Protein AF-A0A7S0SXB7-F1 (afdb_monomer_lite)

Structure (mmCIF, N/CA/C/O backbone):
data_AF-A0A7S0SXB7-F1
#
_entry.id   AF-A0A7S0SXB7-F1
#
loop_
_atom_site.group_PDB
_atom_site.id
_atom_site.type_symbol
_atom_site.label_atom_id
_atom_site.label_alt_id
_atom_site.label_comp_id
_atom_site.label_asym_id
_atom_site.label_entity_id
_atom_site.label_seq_id
_atom_site.pdbx_PDB_ins_code
_atom_site.Cartn_x
_atom_site.Cartn_y
_atom_site.Cartn_z
_atom_site.occupancy
_atom_site.B_iso_or_equiv
_atom_site.auth_seq_id
_atom_site.auth_comp_id
_atom_site.auth_asym_id
_atom_site.auth_atom_id
_atom_site.pdbx_PDB_model_num
ATOM 1 N N . ARG A 1 1 ? 31.787 32.394 -82.934 1.00 54.38 1 ARG A N 1
ATOM 2 C CA . ARG A 1 1 ? 32.584 31.805 -81.822 1.00 54.38 1 ARG A CA 1
ATOM 3 C C . ARG A 1 1 ? 31.722 31.094 -80.745 1.00 54.38 1 ARG A C 1
ATOM 5 O O . ARG A 1 1 ? 32.211 30.902 -79.644 1.00 54.38 1 ARG A O 1
ATOM 12 N N . GLY A 1 2 ? 30.483 30.648 -81.030 1.00 59.66 2 GLY A N 1
ATOM 13 C CA . GLY A 1 2 ? 29.598 30.020 -80.019 1.00 59.66 2 GLY A CA 1
ATOM 14 C C . GLY A 1 2 ? 29.567 28.480 -79.995 1.00 59.66 2 GLY A C 1
ATOM 15 O O . GLY A 1 2 ? 29.264 27.885 -78.970 1.00 59.66 2 GLY A O 1
ATOM 16 N N . ALA A 1 3 ? 29.926 27.801 -81.089 1.00 59.94 3 ALA A N 1
ATOM 17 C CA . ALA A 1 3 ? 29.777 26.340 -81.186 1.00 59.94 3 ALA A CA 1
ATOM 18 C C . ALA A 1 3 ? 30.797 25.534 -80.349 1.00 59.94 3 ALA A C 1
ATOM 20 O O . ALA A 1 3 ? 30.540 24.388 -79.986 1.00 59.94 3 ALA A O 1
ATOM 21 N N . ALA A 1 4 ? 31.965 26.108 -80.037 1.00 62.91 4 ALA A N 1
ATOM 22 C CA . ALA A 1 4 ? 32.997 25.439 -79.238 1.00 62.91 4 ALA A CA 1
ATOM 23 C C . ALA A 1 4 ? 32.663 25.419 -77.732 1.00 62.91 4 ALA A C 1
ATOM 25 O O . ALA A 1 4 ? 32.947 24.434 -77.059 1.00 62.91 4 ALA A O 1
ATOM 26 N N . THR A 1 5 ? 32.003 26.464 -77.220 1.00 70.12 5 THR A N 1
ATOM 27 C CA . THR A 1 5 ? 31.624 26.588 -75.801 1.00 70.12 5 THR A CA 1
ATOM 28 C C . THR A 1 5 ? 30.369 25.789 -75.444 1.00 70.12 5 THR A C 1
ATOM 30 O O . THR A 1 5 ? 30.242 25.323 -74.317 1.00 70.12 5 THR A O 1
ATOM 33 N N . HIS A 1 6 ? 29.449 25.577 -76.392 1.00 69.56 6 HIS A N 1
ATOM 34 C CA . HIS A 1 6 ? 28.310 24.671 -76.195 1.00 69.56 6 HIS A CA 1
ATOM 35 C C . HIS A 1 6 ? 28.736 23.198 -76.157 1.00 69.56 6 HIS A C 1
ATOM 37 O O . HIS A 1 6 ? 28.264 22.450 -75.306 1.00 69.56 6 HIS A O 1
ATOM 43 N N . ARG A 1 7 ? 29.680 22.787 -77.017 1.00 74.12 7 ARG A N 1
ATOM 44 C CA . ARG A 1 7 ? 30.232 21.421 -76.995 1.00 74.12 7 ARG A CA 1
ATOM 45 C C . ARG A 1 7 ? 31.035 21.126 -75.729 1.00 74.12 7 ARG A C 1
ATOM 47 O O . ARG A 1 7 ? 30.897 20.044 -75.172 1.00 74.12 7 ARG A O 1
ATOM 54 N N . SER A 1 8 ? 31.830 22.080 -75.236 1.00 78.44 8 SER A N 1
ATOM 55 C CA . SER A 1 8 ? 32.568 21.888 -73.980 1.00 78.44 8 SER A CA 1
ATOM 56 C C . SER A 1 8 ? 31.641 21.781 -72.766 1.00 78.44 8 SER A C 1
ATOM 58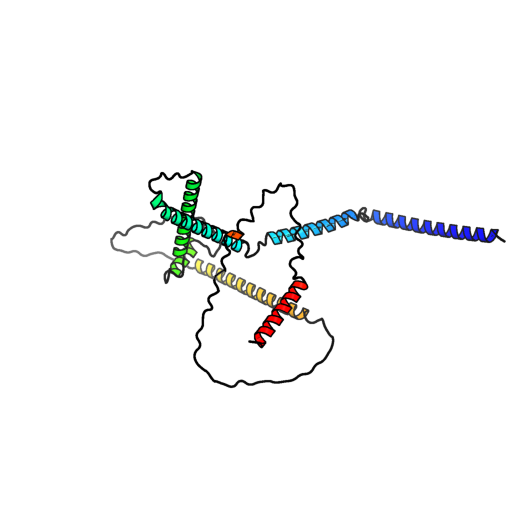 O O . SER A 1 8 ? 31.876 20.938 -71.907 1.00 78.44 8 SER A O 1
ATOM 60 N N . ARG A 1 9 ? 30.555 22.566 -72.718 1.00 79.81 9 ARG A N 1
ATOM 61 C CA . ARG A 1 9 ? 29.518 22.448 -71.678 1.00 79.81 9 ARG A CA 1
ATOM 62 C C . ARG A 1 9 ? 28.804 21.097 -71.725 1.00 79.81 9 ARG A C 1
ATOM 64 O O . ARG A 1 9 ? 28.732 20.438 -70.694 1.00 79.81 9 ARG A O 1
ATOM 71 N N . GLY A 1 10 ? 28.406 20.636 -72.913 1.00 83.00 10 GLY A N 1
ATOM 72 C CA . GLY A 1 10 ? 27.813 19.305 -73.087 1.00 83.00 10 GLY A CA 1
ATOM 73 C C . GLY A 1 10 ? 28.745 18.174 -72.637 1.00 83.00 10 GLY A C 1
ATOM 74 O O . GLY A 1 10 ? 28.316 17.261 -71.943 1.00 83.00 10 GLY A O 1
ATOM 75 N N . ASN A 1 11 ? 30.047 18.262 -72.925 1.00 85.94 11 ASN A N 1
ATOM 76 C CA . ASN A 1 11 ? 31.018 17.261 -72.466 1.00 85.94 11 ASN A CA 1
ATOM 77 C C . ASN A 1 11 ? 31.181 17.246 -70.936 1.00 85.94 11 ASN A C 1
ATOM 79 O O . ASN A 1 11 ? 31.317 16.178 -70.342 1.00 85.94 11 ASN A O 1
ATOM 83 N N . VAL A 1 12 ? 31.150 18.413 -70.284 1.00 87.31 12 VAL A N 1
ATOM 84 C CA . VAL A 1 12 ? 31.190 18.515 -68.814 1.00 87.31 12 VAL A CA 1
ATOM 85 C C . VAL A 1 12 ? 29.918 17.935 -68.191 1.00 87.31 12 VAL A C 1
ATOM 87 O O . VAL A 1 12 ? 29.990 17.240 -67.178 1.00 87.31 12 VAL A O 1
ATOM 90 N N . GLU A 1 13 ? 28.760 18.170 -68.805 1.00 86.88 13 GLU A N 1
ATOM 91 C CA . GLU A 1 13 ? 27.487 17.582 -68.383 1.00 86.88 13 GLU A CA 1
ATOM 92 C C . GLU A 1 13 ? 27.489 16.056 -68.541 1.00 86.88 13 GLU A C 1
ATOM 94 O O . GLU A 1 13 ? 27.101 15.354 -67.609 1.00 86.88 13 GLU A O 1
ATOM 99 N N . VAL A 1 14 ? 28.018 15.529 -69.650 1.00 88.81 14 VAL A N 1
ATOM 100 C CA . VAL A 1 14 ? 28.173 14.082 -69.875 1.00 88.81 14 VAL A CA 1
ATOM 101 C C . VAL A 1 14 ? 29.126 13.455 -68.854 1.00 88.81 14 VAL A C 1
ATOM 103 O O . VAL A 1 14 ? 28.796 12.428 -68.267 1.00 88.81 14 VAL A O 1
ATOM 106 N N . LEU A 1 15 ? 30.270 14.081 -68.561 1.00 89.38 15 LEU A N 1
ATOM 107 C CA . LEU A 1 15 ? 31.190 13.608 -67.516 1.00 89.38 15 LEU A CA 1
ATOM 108 C C . LEU A 1 15 ? 30.535 13.621 -66.128 1.00 89.38 15 LEU A C 1
ATOM 110 O O . LEU A 1 15 ? 30.724 12.698 -65.335 1.00 89.38 15 LEU A O 1
ATOM 114 N N . ARG A 1 16 ? 29.724 14.642 -65.832 1.00 89.81 16 ARG A N 1
ATOM 115 C CA . ARG A 1 16 ? 28.959 14.720 -64.583 1.00 89.81 16 ARG A CA 1
ATOM 116 C C . ARG A 1 16 ? 27.906 13.615 -64.497 1.00 89.81 16 ARG A C 1
ATOM 118 O O . ARG A 1 16 ? 27.760 13.022 -63.431 1.00 89.81 16 ARG A O 1
ATOM 125 N N . GLN A 1 17 ? 27.212 13.321 -65.595 1.00 90.50 17 GLN A N 1
ATOM 126 C CA . GLN A 1 17 ? 26.245 12.224 -65.680 1.00 90.50 17 GLN A CA 1
ATOM 127 C C . GLN A 1 17 ? 26.925 10.859 -65.522 1.00 90.50 17 GLN A C 1
ATOM 129 O O . GLN A 1 17 ? 26.446 10.035 -64.749 1.00 90.50 17 GLN A O 1
ATOM 134 N N . GLN A 1 18 ? 28.080 10.640 -66.156 1.00 90.19 18 GLN A N 1
ATOM 135 C CA . GLN A 1 18 ? 28.878 9.421 -65.983 1.00 90.19 18 GLN A CA 1
ATOM 136 C C . GLN A 1 18 ? 29.358 9.257 -64.533 1.00 90.19 18 GLN A C 1
ATOM 138 O O . GLN A 1 18 ? 29.275 8.168 -63.970 1.00 90.19 18 GLN A O 1
ATOM 143 N N . ALA A 1 19 ? 29.796 10.343 -63.889 1.00 92.62 19 ALA A N 1
ATOM 144 C CA . ALA A 1 19 ? 30.195 10.322 -62.485 1.00 92.62 19 ALA A CA 1
ATOM 145 C C . ALA A 1 19 ? 29.009 10.110 -61.525 1.00 92.62 19 ALA A C 1
ATOM 147 O O . ALA A 1 19 ? 29.188 9.519 -60.463 1.00 92.62 19 ALA A O 1
ATOM 148 N N . ALA A 1 20 ? 27.809 10.599 -61.854 1.00 93.25 20 ALA A N 1
ATOM 149 C CA . ALA A 1 20 ? 26.591 10.306 -61.098 1.00 93.25 20 ALA A CA 1
ATOM 150 C C . ALA A 1 20 ? 26.204 8.826 -61.243 1.00 93.25 20 ALA A C 1
ATOM 152 O O . ALA A 1 20 ? 26.082 8.134 -60.239 1.00 93.25 20 ALA A O 1
ATOM 153 N N . ALA A 1 21 ? 26.178 8.308 -62.474 1.00 93.50 21 ALA A N 1
ATOM 154 C CA . ALA A 1 21 ? 25.891 6.903 -62.752 1.00 93.50 21 ALA A CA 1
ATOM 155 C C . ALA A 1 21 ? 26.884 5.946 -62.065 1.00 93.50 21 ALA A C 1
ATOM 157 O O . ALA A 1 21 ? 26.483 4.913 -61.533 1.00 93.50 21 ALA A O 1
ATOM 158 N N . ALA A 1 22 ? 28.173 6.299 -62.013 1.00 93.44 22 ALA A N 1
ATOM 159 C CA . ALA A 1 22 ? 29.181 5.522 -61.291 1.00 93.44 22 ALA A CA 1
ATOM 160 C C . ALA A 1 22 ? 28.948 5.514 -59.767 1.00 93.44 22 ALA A C 1
ATOM 162 O O . ALA A 1 22 ? 29.151 4.487 -59.116 1.00 93.44 22 ALA A O 1
ATOM 163 N N . ARG A 1 23 ? 28.498 6.638 -59.185 1.00 93.56 23 ARG A N 1
ATOM 164 C CA . ARG A 1 23 ? 28.122 6.712 -57.762 1.00 93.56 23 ARG A CA 1
ATOM 165 C C . ARG A 1 23 ? 26.873 5.887 -57.472 1.00 93.56 23 ARG A C 1
ATOM 167 O O . ARG A 1 23 ? 26.872 5.151 -56.491 1.00 93.56 23 ARG A O 1
ATOM 174 N N . ASP A 1 24 ? 25.869 5.950 -58.341 1.00 94.31 24 ASP A N 1
ATOM 175 C CA . ASP A 1 24 ? 24.637 5.168 -58.208 1.00 94.31 24 ASP A CA 1
ATOM 176 C C . ASP A 1 24 ? 24.918 3.664 -58.307 1.00 94.31 24 ASP A C 1
ATOM 178 O O . ASP A 1 24 ? 24.383 2.874 -57.530 1.00 94.31 24 ASP A O 1
ATOM 182 N N . LEU A 1 25 ? 25.809 3.254 -59.216 1.00 94.31 25 LEU A N 1
ATOM 183 C CA . LEU A 1 25 ? 26.248 1.864 -59.333 1.00 94.31 25 LEU A CA 1
ATOM 184 C C . LEU A 1 25 ? 26.952 1.391 -58.055 1.00 94.31 25 LEU A C 1
ATOM 186 O O . LEU A 1 25 ? 26.643 0.313 -57.549 1.00 94.31 25 LEU A O 1
ATOM 190 N N . LYS A 1 26 ? 27.839 2.219 -57.491 1.00 95.00 26 LYS A N 1
ATOM 191 C CA . LYS A 1 26 ? 28.498 1.923 -56.214 1.00 95.00 26 LYS A CA 1
ATOM 192 C C . LYS A 1 26 ? 27.495 1.841 -55.059 1.00 95.00 26 LYS A C 1
ATOM 194 O O . LYS A 1 26 ? 27.596 0.936 -54.239 1.00 95.00 26 LYS A O 1
ATOM 199 N N . ALA A 1 27 ? 26.511 2.738 -55.005 1.00 93.94 27 ALA A N 1
ATOM 200 C CA . ALA A 1 27 ? 25.460 2.711 -53.990 1.00 93.94 27 ALA A CA 1
ATOM 201 C C . ALA A 1 27 ? 24.609 1.434 -54.081 1.00 93.94 27 ALA A C 1
ATOM 203 O O . ALA A 1 27 ? 24.329 0.811 -53.062 1.00 93.94 27 ALA A O 1
ATOM 204 N N . ARG A 1 28 ? 24.264 0.990 -55.297 1.00 93.81 28 ARG A N 1
ATOM 205 C CA . ARG A 1 28 ? 23.540 -0.273 -55.521 1.00 93.81 28 ARG A CA 1
ATOM 206 C C . ARG A 1 28 ? 24.354 -1.490 -55.104 1.00 93.81 28 ARG A C 1
ATOM 208 O O . ARG A 1 28 ? 23.798 -2.380 -54.473 1.00 93.81 28 ARG A O 1
ATOM 215 N N . GLN A 1 29 ? 25.650 -1.516 -55.420 1.00 94.44 29 GLN A N 1
ATOM 216 C CA . GLN A 1 29 ? 26.549 -2.587 -54.984 1.00 94.44 29 GLN A CA 1
ATOM 217 C C . GLN A 1 29 ? 26.601 -2.672 -53.456 1.00 94.44 29 GLN A C 1
ATOM 219 O O . GLN A 1 29 ? 26.380 -3.749 -52.911 1.00 94.44 29 GLN A O 1
ATOM 224 N N . LEU A 1 30 ? 26.793 -1.536 -52.778 1.00 94.31 30 LEU A N 1
ATOM 225 C CA . LEU A 1 30 ? 26.807 -1.467 -51.314 1.00 94.31 30 LEU A CA 1
ATOM 226 C C . LEU A 1 30 ? 25.465 -1.873 -50.691 1.00 94.31 30 LEU A C 1
ATOM 228 O O . LEU A 1 30 ? 25.437 -2.578 -49.691 1.00 94.31 30 LEU A O 1
ATOM 232 N N . HIS A 1 31 ? 24.347 -1.467 -51.293 1.00 92.88 31 HIS A N 1
ATOM 233 C CA . HIS A 1 31 ? 23.018 -1.877 -50.843 1.00 92.88 31 HIS A CA 1
ATOM 234 C C . HIS A 1 31 ? 22.799 -3.386 -51.026 1.00 92.88 31 HIS A C 1
ATOM 236 O O . HIS A 1 31 ? 22.291 -4.052 -50.132 1.00 92.88 31 HIS A O 1
ATOM 242 N N . SER A 1 32 ? 23.219 -3.949 -52.164 1.00 93.06 32 SER A N 1
ATOM 243 C CA . SER A 1 32 ? 23.110 -5.389 -52.414 1.00 93.06 32 SER A CA 1
ATOM 244 C C . SER A 1 32 ? 24.017 -6.223 -51.511 1.00 93.06 32 SER A C 1
ATOM 246 O O . SER A 1 32 ? 23.592 -7.283 -51.068 1.00 93.06 32 SER A O 1
ATOM 248 N N . SER A 1 33 ? 25.228 -5.747 -51.197 1.00 93.81 33 SER A N 1
ATOM 249 C CA . SER A 1 33 ? 26.110 -6.430 -50.248 1.00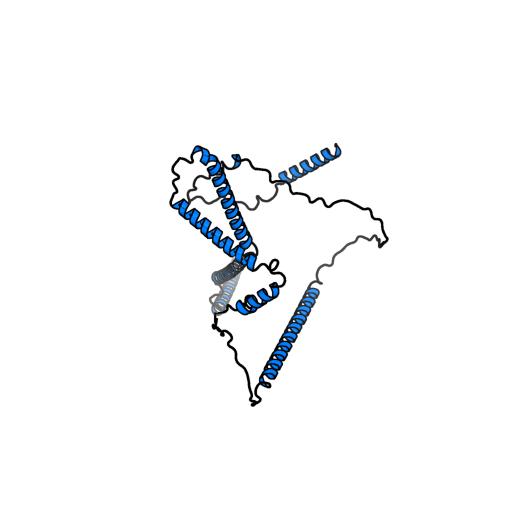 93.81 33 SER A CA 1
ATOM 250 C C . SER A 1 33 ? 25.543 -6.368 -48.832 1.00 93.81 33 SER A C 1
ATOM 252 O O . SER A 1 33 ? 25.518 -7.386 -48.157 1.00 93.81 33 SER A O 1
ATOM 254 N N . ALA A 1 34 ? 25.003 -5.215 -48.423 1.00 92.38 34 ALA A N 1
ATOM 255 C CA . ALA A 1 34 ? 24.360 -5.045 -47.122 1.00 92.38 34 ALA A CA 1
ATOM 256 C C . ALA A 1 34 ? 23.149 -5.981 -46.945 1.00 92.38 34 ALA A C 1
ATOM 258 O O . ALA A 1 34 ? 23.036 -6.643 -45.921 1.00 92.38 34 ALA A O 1
ATOM 259 N N . LEU A 1 35 ? 22.288 -6.102 -47.965 1.00 92.12 35 LEU A N 1
ATOM 260 C CA . LEU A 1 35 ? 21.151 -7.032 -47.943 1.00 92.12 35 LEU A CA 1
ATOM 261 C C . LEU A 1 35 ? 21.560 -8.512 -47.992 1.00 92.12 35 LEU A C 1
ATOM 263 O O . LEU A 1 35 ? 20.816 -9.362 -47.510 1.00 92.12 35 LEU A O 1
ATOM 267 N N . ALA A 1 36 ? 22.698 -8.831 -48.618 1.00 92.69 36 ALA A N 1
ATOM 268 C CA . ALA A 1 36 ? 23.219 -10.196 -48.666 1.00 92.69 36 ALA A CA 1
ATOM 269 C C . ALA A 1 36 ? 23.798 -10.641 -47.315 1.00 92.69 36 ALA A C 1
ATOM 271 O O . ALA A 1 36 ? 23.744 -11.827 -46.996 1.00 92.69 36 ALA A O 1
ATOM 272 N N . GLU A 1 37 ? 24.350 -9.704 -46.542 1.00 93.25 37 GLU A N 1
ATOM 273 C CA . GLU A 1 37 ? 24.819 -9.949 -45.177 1.00 93.25 37 GLU A CA 1
ATOM 274 C C . GLU A 1 37 ? 23.643 -10.092 -44.203 1.00 93.25 37 GLU A C 1
ATOM 276 O O . GLU A 1 37 ? 23.591 -11.070 -43.457 1.00 93.25 37 GLU A O 1
ATOM 281 N N . ASP A 1 38 ? 22.688 -9.157 -44.233 1.00 92.12 38 ASP A N 1
ATOM 282 C CA . ASP A 1 38 ? 21.493 -9.204 -43.390 1.00 92.12 38 ASP A CA 1
ATOM 283 C C . ASP A 1 38 ? 20.280 -8.553 -44.092 1.00 92.12 38 ASP A C 1
ATOM 285 O O . ASP A 1 38 ? 20.286 -7.347 -44.363 1.00 92.12 38 ASP A O 1
ATOM 289 N N . PRO A 1 39 ? 19.195 -9.307 -44.357 1.00 90.06 39 PRO A N 1
ATOM 290 C CA . PRO A 1 39 ? 17.983 -8.752 -44.955 1.00 90.06 39 PRO A CA 1
ATOM 291 C C . PRO A 1 39 ? 17.244 -7.760 -44.038 1.00 90.06 39 PRO A C 1
ATOM 293 O O . PRO A 1 39 ? 16.431 -6.982 -44.534 1.00 90.06 39 PRO A O 1
ATOM 296 N N . SER A 1 40 ? 17.513 -7.763 -42.726 1.00 90.00 40 SER A N 1
ATOM 297 C CA . SER A 1 40 ? 16.896 -6.872 -41.732 1.00 90.00 40 SER A CA 1
ATOM 298 C C . SER A 1 40 ? 17.679 -5.580 -41.474 1.00 90.00 40 SER A C 1
ATOM 300 O O . SER A 1 40 ? 17.251 -4.745 -40.683 1.00 90.00 40 SER A O 1
ATOM 302 N N . ILE A 1 41 ? 18.795 -5.350 -42.173 1.00 90.00 41 ILE A N 1
ATOM 303 C CA . ILE A 1 41 ? 19.706 -4.226 -41.892 1.00 90.00 41 ILE A CA 1
ATOM 304 C C . ILE A 1 41 ? 19.065 -2.832 -42.035 1.00 90.00 41 ILE A C 1
ATOM 306 O O . ILE A 1 41 ? 19.536 -1.862 -41.440 1.00 90.00 41 ILE A O 1
ATOM 310 N N . PHE A 1 42 ? 17.982 -2.728 -42.808 1.00 90.19 42 PHE A N 1
ATOM 311 C CA . PHE A 1 42 ? 17.206 -1.498 -42.991 1.00 90.19 42 PHE A CA 1
ATOM 312 C C . PHE A 1 42 ? 15.852 -1.516 -42.259 1.00 90.19 42 PHE A C 1
ATOM 314 O O . PHE A 1 42 ? 15.072 -0.574 -42.408 1.00 90.19 42 PHE A O 1
ATOM 321 N N . ASP A 1 43 ? 15.563 -2.554 -41.466 1.00 92.31 43 ASP A N 1
ATOM 322 C CA . ASP A 1 43 ? 14.370 -2.632 -40.617 1.00 92.31 43 ASP A CA 1
ATOM 323 C C . ASP A 1 43 ? 14.563 -1.810 -39.332 1.00 92.31 43 ASP A C 1
ATOM 325 O O . ASP A 1 43 ? 14.813 -2.311 -38.232 1.00 92.31 43 ASP A O 1
ATOM 329 N N . TYR A 1 44 ? 14.497 -0.491 -39.494 1.00 90.50 44 TYR A N 1
ATOM 330 C CA . TYR A 1 44 ? 14.644 0.450 -38.387 1.00 90.50 44 TYR A CA 1
ATOM 331 C C . TYR A 1 44 ? 13.483 0.380 -37.391 1.00 90.50 44 TYR A C 1
ATOM 333 O O . TYR A 1 44 ? 13.694 0.630 -36.202 1.00 90.50 44 TYR A O 1
ATOM 341 N N . ASP A 1 45 ? 12.284 0.046 -37.869 1.00 93.38 45 ASP A N 1
ATOM 342 C CA . ASP A 1 45 ? 11.074 -0.004 -37.050 1.00 93.38 45 ASP A CA 1
ATOM 343 C C . ASP A 1 45 ? 11.134 -1.196 -36.092 1.00 93.38 45 ASP A C 1
ATOM 345 O O . ASP A 1 45 ? 11.039 -1.013 -34.880 1.00 93.38 45 ASP A O 1
ATOM 349 N N . GLY A 1 46 ? 11.475 -2.391 -36.593 1.00 91.25 46 GLY A N 1
ATOM 350 C CA . GLY A 1 46 ? 11.619 -3.586 -35.760 1.00 91.25 46 GLY A CA 1
ATOM 351 C C . GLY A 1 46 ? 12.660 -3.433 -34.645 1.00 91.25 46 GLY A C 1
ATOM 352 O O . GLY A 1 46 ? 12.431 -3.852 -33.506 1.00 91.25 46 GLY A O 1
ATOM 353 N N . HIS A 1 47 ? 13.794 -2.778 -34.921 1.00 90.69 47 HIS A N 1
ATOM 354 C CA . HIS A 1 47 ? 14.807 -2.522 -33.891 1.00 90.69 47 HIS A CA 1
ATOM 355 C C . HIS A 1 47 ? 14.346 -1.486 -32.856 1.00 90.69 47 HIS A C 1
ATOM 357 O O . HIS A 1 47 ? 14.601 -1.639 -31.655 1.00 90.69 47 HIS A O 1
ATOM 363 N N . PHE A 1 48 ? 13.670 -0.427 -33.304 1.00 92.94 48 PHE A N 1
ATOM 364 C CA . PHE A 1 48 ? 13.154 0.610 -32.418 1.00 92.94 48 PHE A CA 1
ATOM 365 C C . PHE A 1 48 ? 12.023 0.084 -31.531 1.00 92.94 48 PHE A C 1
ATOM 367 O O . PHE A 1 48 ? 12.050 0.316 -30.320 1.00 92.94 48 PHE A O 1
ATOM 374 N N . ASP A 1 49 ? 11.094 -0.683 -32.094 1.00 93.94 49 ASP A N 1
ATOM 375 C CA . ASP A 1 49 ? 10.016 -1.342 -31.362 1.00 93.94 49 ASP A CA 1
ATOM 376 C C . ASP A 1 49 ? 10.569 -2.327 -30.337 1.00 93.94 49 ASP A C 1
ATOM 378 O O . ASP A 1 49 ? 10.205 -2.261 -29.162 1.00 93.94 49 ASP A O 1
ATOM 382 N N . ALA A 1 50 ? 11.553 -3.152 -30.712 1.00 92.94 50 ALA A N 1
ATOM 383 C CA . ALA A 1 50 ? 12.225 -4.042 -29.769 1.00 92.94 50 ALA A CA 1
ATOM 384 C C . ALA A 1 50 ? 12.895 -3.271 -28.617 1.00 92.94 50 ALA A C 1
ATOM 386 O O . ALA A 1 50 ? 12.826 -3.684 -27.451 1.00 92.94 50 ALA A O 1
ATOM 387 N N . PHE A 1 51 ? 13.520 -2.125 -28.907 1.00 91.69 51 PHE A N 1
ATOM 388 C CA . PHE A 1 51 ? 14.107 -1.267 -27.882 1.00 91.69 51 PHE A CA 1
ATOM 389 C C . PHE A 1 51 ? 13.039 -0.668 -26.959 1.00 91.69 51 PHE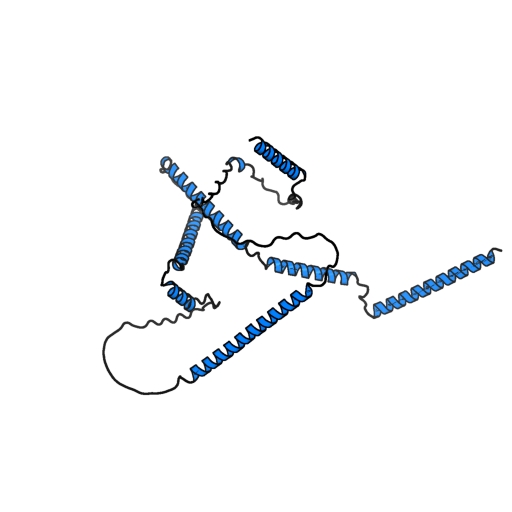 A C 1
ATOM 391 O O . PHE A 1 51 ? 13.200 -0.718 -25.733 1.00 91.69 51 PHE A O 1
ATOM 398 N N . GLN A 1 52 ? 11.941 -0.154 -27.513 1.00 93.38 52 GLN A N 1
ATOM 399 C CA . GLN A 1 52 ? 10.837 0.400 -26.731 1.00 93.38 52 GLN A CA 1
ATOM 400 C C . GLN A 1 52 ? 10.154 -0.667 -25.884 1.00 93.38 52 GLN A C 1
ATOM 402 O O . GLN A 1 52 ? 9.902 -0.435 -24.704 1.00 93.38 52 GLN A O 1
ATOM 407 N N . ASP A 1 53 ? 9.932 -1.857 -26.422 1.00 94.88 53 ASP A N 1
ATOM 408 C CA . ASP A 1 53 ? 9.336 -2.965 -25.688 1.00 94.88 53 ASP A CA 1
ATOM 409 C C . ASP A 1 53 ? 10.260 -3.473 -24.585 1.00 94.88 53 ASP A C 1
ATOM 411 O O . ASP A 1 53 ? 9.803 -3.753 -23.477 1.00 94.88 53 ASP A O 1
ATOM 415 N N . SER A 1 54 ? 11.575 -3.519 -24.822 1.00 93.56 54 SER A N 1
ATOM 416 C CA . SER A 1 54 ? 12.543 -3.834 -23.765 1.00 93.56 54 SER A CA 1
ATOM 417 C C . SER A 1 54 ? 12.541 -2.786 -22.648 1.00 93.56 54 SER A C 1
ATOM 419 O O . SER A 1 54 ? 12.702 -3.124 -21.473 1.00 93.56 54 SER A O 1
ATOM 421 N N . ARG A 1 55 ? 12.335 -1.509 -22.995 1.00 94.25 55 ARG A N 1
ATOM 422 C CA . ARG A 1 55 ? 12.235 -0.409 -22.036 1.00 94.25 55 ARG A CA 1
ATOM 423 C C . ARG A 1 55 ? 10.940 -0.500 -21.236 1.00 94.25 55 ARG A C 1
ATOM 425 O O . ARG A 1 55 ? 11.014 -0.416 -20.015 1.00 94.25 55 ARG A O 1
ATOM 432 N N . LYS A 1 56 ? 9.798 -0.715 -21.895 1.00 95.00 56 LYS A N 1
ATOM 433 C CA . LYS A 1 56 ? 8.495 -0.918 -21.243 1.00 95.00 56 LYS A CA 1
ATOM 434 C C . LYS A 1 56 ? 8.564 -2.083 -20.263 1.00 95.00 56 LYS A C 1
ATOM 436 O O . LYS A 1 56 ? 8.355 -1.870 -19.082 1.00 95.00 56 LYS A O 1
ATOM 441 N N . LYS A 1 57 ? 9.052 -3.251 -20.696 1.00 94.38 57 LYS A N 1
ATOM 442 C CA . LYS A 1 57 ? 9.230 -4.430 -19.826 1.00 94.38 57 LYS A CA 1
ATOM 443 C C . LYS A 1 57 ? 10.082 -4.143 -18.586 1.00 94.38 57 LYS A C 1
ATOM 445 O O . LYS A 1 57 ? 9.787 -4.656 -17.514 1.00 94.38 57 LYS A O 1
ATOM 450 N N . LYS A 1 58 ? 11.143 -3.334 -18.709 1.00 94.00 58 LYS A N 1
ATOM 451 C CA . LYS A 1 58 ? 11.973 -2.925 -17.560 1.00 94.00 58 LYS A CA 1
ATOM 452 C C . LYS A 1 58 ? 11.231 -1.990 -16.607 1.00 94.00 58 LYS A C 1
ATOM 454 O O . LYS A 1 58 ? 11.403 -2.120 -15.400 1.00 94.00 58 LYS A O 1
ATOM 459 N N . VAL A 1 59 ? 10.449 -1.053 -17.141 1.00 93.25 59 VAL A N 1
ATOM 460 C CA . VAL A 1 59 ? 9.613 -0.150 -16.339 1.00 93.25 59 VAL A CA 1
ATOM 461 C C . VAL A 1 59 ? 8.525 -0.948 -15.630 1.00 93.25 59 VAL A C 1
ATOM 463 O O . VAL A 1 59 ? 8.438 -0.870 -14.413 1.00 93.25 59 VAL A O 1
ATOM 466 N N . ASP A 1 60 ? 7.805 -1.802 -16.353 1.00 93.00 60 ASP A N 1
ATOM 467 C CA . ASP A 1 60 ? 6.751 -2.653 -15.802 1.00 93.00 60 ASP A CA 1
ATOM 468 C C . ASP A 1 60 ? 7.296 -3.579 -14.707 1.00 93.00 60 ASP A C 1
ATOM 470 O O . ASP A 1 60 ? 6.677 -3.730 -13.658 1.00 93.00 60 ASP A O 1
ATOM 474 N N . ALA A 1 61 ? 8.488 -4.155 -14.901 1.00 92.25 61 ALA A N 1
ATOM 475 C CA . ALA A 1 61 ? 9.149 -4.962 -13.877 1.00 92.25 61 ALA A CA 1
ATOM 476 C C . ALA A 1 61 ? 9.546 -4.135 -12.640 1.00 92.25 61 ALA A C 1
ATOM 478 O O . ALA A 1 61 ? 9.383 -4.602 -11.514 1.00 92.25 61 ALA A O 1
ATOM 479 N N . ALA A 1 62 ? 10.045 -2.909 -12.827 1.00 89.31 62 ALA A N 1
ATOM 480 C CA . ALA A 1 62 ? 10.390 -2.014 -11.723 1.00 89.31 62 ALA A CA 1
ATOM 481 C C . ALA A 1 62 ? 9.146 -1.527 -10.961 1.00 89.31 62 ALA A C 1
ATOM 483 O O . ALA A 1 62 ? 9.174 -1.418 -9.734 1.00 89.31 62 ALA A O 1
ATOM 484 N N . ASP A 1 63 ? 8.046 -1.266 -11.667 1.00 87.81 63 ASP A N 1
ATOM 485 C CA . ASP A 1 63 ? 6.767 -0.894 -11.069 1.00 87.81 63 ASP A CA 1
ATOM 486 C C . ASP A 1 63 ? 6.133 -2.080 -10.339 1.00 87.81 63 ASP A C 1
ATOM 488 O O . ASP A 1 63 ? 5.694 -1.917 -9.200 1.00 87.81 63 ASP A O 1
ATOM 492 N N . ALA A 1 64 ? 6.174 -3.286 -10.912 1.00 88.25 64 ALA A N 1
ATOM 493 C CA . ALA A 1 64 ? 5.757 -4.511 -10.233 1.00 88.25 64 ALA A CA 1
ATOM 494 C C . ALA A 1 64 ? 6.550 -4.707 -8.931 1.00 88.25 64 ALA A C 1
ATOM 496 O O . ALA A 1 64 ? 5.957 -4.799 -7.857 1.00 88.25 64 ALA A O 1
ATOM 497 N N . GLU A 1 65 ? 7.880 -4.620 -8.985 1.00 87.38 65 GLU A N 1
ATOM 498 C CA . GLU A 1 65 ? 8.742 -4.717 -7.803 1.00 87.38 65 GLU A CA 1
ATOM 499 C C . GLU A 1 65 ? 8.427 -3.621 -6.768 1.00 87.38 65 GLU A C 1
ATOM 501 O O . GLU A 1 65 ? 8.419 -3.865 -5.559 1.00 87.38 65 GLU A O 1
ATOM 506 N N . ARG A 1 66 ? 8.124 -2.397 -7.215 1.00 83.50 66 ARG A N 1
ATOM 507 C CA . ARG A 1 66 ? 7.723 -1.293 -6.335 1.00 83.50 66 ARG A CA 1
ATOM 508 C C . ARG A 1 66 ? 6.359 -1.530 -5.687 1.00 83.50 66 ARG A C 1
ATOM 510 O O . ARG A 1 66 ? 6.179 -1.150 -4.533 1.00 83.50 66 ARG A O 1
ATOM 517 N N . THR A 1 67 ? 5.410 -2.137 -6.395 1.00 81.81 67 THR A N 1
ATOM 518 C CA . THR A 1 67 ? 4.099 -2.493 -5.831 1.00 81.81 67 THR A CA 1
ATOM 519 C C . THR A 1 67 ? 4.191 -3.662 -4.850 1.00 81.81 67 THR A C 1
ATOM 521 O O . THR A 1 67 ? 3.553 -3.627 -3.796 1.00 81.81 67 THR A O 1
ATOM 524 N N . GLU A 1 68 ? 5.032 -4.657 -5.139 1.00 82.75 68 GLU A N 1
ATOM 525 C CA . GLU A 1 68 ? 5.326 -5.774 -4.236 1.00 82.75 68 GLU A CA 1
ATOM 526 C C . GLU A 1 68 ? 6.036 -5.301 -2.968 1.00 82.75 68 GLU A C 1
ATOM 528 O O . GLU A 1 68 ? 5.696 -5.737 -1.862 1.00 82.75 68 GLU A O 1
ATOM 533 N N . ARG A 1 69 ? 6.950 -4.330 -3.103 1.00 83.31 69 ARG A N 1
ATOM 534 C CA . ARG A 1 69 ? 7.507 -3.539 -1.998 1.00 83.31 69 ARG A CA 1
ATOM 535 C C . ARG A 1 69 ? 6.445 -2.592 -1.433 1.00 83.31 69 ARG A C 1
ATOM 537 O O . ARG A 1 69 ? 6.588 -1.369 -1.452 1.00 83.31 69 ARG A O 1
ATOM 544 N N . LYS A 1 70 ? 5.377 -3.167 -0.874 1.00 80.94 70 LYS A N 1
ATOM 545 C CA . LYS A 1 70 ? 4.405 -2.457 -0.039 1.00 80.94 70 LYS A CA 1
ATOM 546 C C . LYS A 1 70 ? 5.173 -1.595 0.957 1.00 80.94 70 LYS A C 1
ATOM 548 O O . LYS A 1 70 ? 6.166 -2.032 1.543 1.00 80.94 70 LYS A O 1
ATOM 553 N N . SER A 1 71 ? 4.738 -0.352 1.135 1.00 87.88 71 SER A N 1
ATOM 554 C CA . SER A 1 71 ? 5.452 0.544 2.038 1.00 87.88 71 SER A CA 1
ATOM 555 C C . SER A 1 71 ? 5.417 -0.003 3.469 1.00 87.88 71 SER A C 1
ATOM 557 O O . SER A 1 71 ? 4.438 -0.617 3.900 1.00 87.88 71 SER A O 1
ATOM 559 N N . ARG A 1 72 ? 6.489 0.258 4.221 1.00 86.31 72 ARG A N 1
ATOM 560 C CA . ARG A 1 72 ? 6.692 -0.295 5.567 1.00 86.31 72 ARG A CA 1
ATOM 561 C C . ARG A 1 72 ? 5.576 0.056 6.563 1.00 86.31 72 ARG A C 1
ATOM 563 O O . ARG A 1 72 ? 5.392 -0.682 7.520 1.00 86.31 72 ARG A O 1
ATOM 570 N N . TYR A 1 73 ? 4.852 1.161 6.353 1.00 89.94 73 TYR A N 1
ATOM 571 C CA . TYR A 1 73 ? 3.927 1.713 7.353 1.00 89.94 73 TYR A CA 1
ATOM 572 C C . TYR A 1 73 ? 2.493 1.940 6.868 1.00 89.94 73 TYR A C 1
ATOM 574 O O . TYR A 1 73 ? 1.621 2.140 7.708 1.00 89.94 73 TYR A O 1
ATOM 582 N N . ILE A 1 74 ? 2.206 1.921 5.557 1.00 90.94 74 ILE A N 1
ATOM 583 C CA . ILE A 1 74 ? 0.841 2.214 5.074 1.00 90.94 74 ILE A CA 1
ATOM 584 C C . ILE A 1 74 ? -0.151 1.180 5.603 1.00 90.94 74 ILE A C 1
ATOM 586 O O . ILE A 1 74 ? -1.242 1.547 6.018 1.00 90.94 74 ILE A O 1
ATOM 590 N N . THR A 1 75 ? 0.225 -0.095 5.651 1.00 92.25 75 THR A N 1
ATOM 591 C CA . THR A 1 75 ? -0.646 -1.157 6.172 1.00 92.25 75 THR A CA 1
ATOM 592 C C . THR A 1 75 ? -1.002 -0.923 7.639 1.00 92.25 75 THR A C 1
ATOM 594 O O . THR A 1 75 ? -2.174 -0.975 8.000 1.00 92.25 75 THR A O 1
ATOM 597 N N . THR A 1 76 ? -0.011 -0.587 8.468 1.00 94.75 76 THR A N 1
ATOM 598 C CA . THR A 1 76 ? -0.209 -0.259 9.884 1.00 94.75 76 THR A CA 1
ATOM 599 C C . THR A 1 76 ? -1.035 1.010 10.056 1.00 94.75 76 THR A C 1
ATOM 601 O O . THR A 1 76 ? -1.914 1.049 10.909 1.00 94.75 76 THR A O 1
ATOM 604 N N . LEU A 1 77 ? -0.803 2.035 9.233 1.00 95.12 77 LEU A N 1
ATOM 605 C CA . LEU A 1 77 ? -1.566 3.279 9.289 1.00 95.12 77 LEU A CA 1
ATOM 606 C C . LEU A 1 77 ? -3.038 3.050 8.929 1.00 95.12 77 LEU A C 1
ATOM 608 O O . LEU A 1 77 ? -3.915 3.532 9.639 1.00 95.12 77 LEU A O 1
ATOM 612 N N . MET A 1 78 ? -3.300 2.264 7.882 1.00 95.50 78 MET A N 1
ATOM 613 C CA . MET A 1 78 ? -4.651 1.865 7.481 1.00 95.50 78 MET A CA 1
ATOM 614 C C . MET A 1 78 ? -5.334 1.016 8.558 1.00 95.50 78 MET A C 1
ATOM 616 O O . MET A 1 78 ? -6.515 1.207 8.829 1.00 95.50 78 MET A O 1
ATOM 620 N N . ALA A 1 79 ? -4.608 0.097 9.202 1.00 94.81 79 ALA A N 1
ATOM 621 C CA . ALA A 1 79 ? -5.141 -0.687 10.316 1.00 94.81 79 ALA A CA 1
ATOM 622 C C . ALA A 1 79 ? -5.505 0.207 11.513 1.00 94.81 79 ALA A C 1
ATOM 624 O O . ALA A 1 79 ? -6.611 0.105 12.033 1.00 94.81 79 ALA A O 1
ATOM 625 N N . LYS A 1 80 ? -4.625 1.146 11.887 1.00 96.00 80 LYS A N 1
ATOM 626 C CA . LYS A 1 80 ? -4.875 2.111 12.968 1.00 96.00 80 LYS A CA 1
ATOM 627 C C . LYS A 1 80 ? -5.999 3.094 12.662 1.00 96.00 80 LYS A C 1
ATOM 629 O O . LYS A 1 80 ? -6.674 3.539 13.582 1.00 96.00 80 LYS A O 1
ATOM 634 N N . GLN A 1 81 ? -6.193 3.461 11.398 1.00 96.88 81 GLN A N 1
ATOM 635 C CA . GLN A 1 81 ? -7.351 4.254 10.999 1.00 96.88 81 GLN A CA 1
ATOM 636 C C . GLN A 1 81 ? -8.646 3.467 11.222 1.00 96.88 81 GLN A C 1
ATOM 638 O O . GLN A 1 81 ? -9.547 3.982 11.868 1.00 96.88 81 GLN A O 1
ATOM 643 N N . LYS A 1 82 ? -8.703 2.208 10.772 1.00 95.06 82 LYS A N 1
ATOM 644 C CA . LYS A 1 82 ? -9.873 1.339 10.977 1.00 95.06 82 LYS A CA 1
ATOM 645 C C . LYS A 1 82 ? -10.172 1.082 12.454 1.00 95.06 82 LYS A C 1
ATOM 647 O O . LYS A 1 82 ? -11.330 0.968 12.826 1.00 95.06 82 LYS A O 1
ATOM 652 N N . GLU A 1 83 ? -9.142 0.961 13.288 1.00 92.62 83 GLU A N 1
ATOM 653 C CA . GLU A 1 83 ? -9.283 0.849 14.748 1.00 92.62 83 GLU A CA 1
ATOM 654 C C . GLU A 1 83 ? -9.942 2.106 15.331 1.00 92.62 83 GLU A C 1
ATOM 656 O O . GLU A 1 83 ? -10.937 1.996 16.036 1.00 92.62 83 GLU A O 1
ATOM 661 N N . ARG A 1 84 ? -9.479 3.299 14.932 1.00 94.94 84 ARG A N 1
ATOM 662 C CA . ARG A 1 84 ? -10.081 4.574 15.355 1.00 94.94 84 ARG A CA 1
ATOM 663 C C . ARG A 1 84 ? -11.521 4.754 14.884 1.00 94.94 84 ARG A C 1
ATOM 665 O O . ARG A 1 84 ? -12.351 5.167 15.677 1.00 94.94 84 ARG A O 1
ATOM 672 N N . GLU A 1 85 ? -11.821 4.422 13.630 1.00 95.38 85 GLU A N 1
ATOM 673 C CA . GLU A 1 85 ? -13.192 4.482 13.099 1.00 95.38 85 GLU A CA 1
ATOM 674 C C . GLU A 1 85 ? -14.143 3.615 13.944 1.00 95.38 85 GLU A C 1
ATOM 676 O O . GLU A 1 85 ? -15.221 4.060 14.326 1.00 95.38 85 GLU A O 1
ATOM 681 N N . ARG A 1 86 ? -13.704 2.417 14.350 1.00 89.94 86 ARG A N 1
ATOM 682 C CA . ARG A 1 86 ? -14.488 1.539 15.235 1.00 89.94 86 ARG A CA 1
ATOM 683 C C . ARG A 1 86 ? -14.661 2.114 16.637 1.00 89.94 86 ARG A C 1
ATOM 685 O O . ARG A 1 86 ? -15.746 2.028 17.203 1.00 89.94 86 ARG A O 1
ATOM 692 N N . GLU A 1 87 ? -13.604 2.671 17.223 1.00 91.50 87 GLU A N 1
ATOM 693 C CA . GLU A 1 87 ? -13.691 3.324 18.533 1.00 91.50 87 GLU A CA 1
ATOM 694 C C . GLU A 1 87 ? -14.673 4.503 18.502 1.00 91.50 87 GLU A C 1
ATOM 696 O O . GLU A 1 87 ? -15.476 4.666 19.424 1.00 91.50 87 GLU A O 1
ATOM 701 N N . GLU A 1 88 ? -14.641 5.300 17.432 1.00 95.12 88 GLU A N 1
ATOM 702 C CA . GLU A 1 88 ? -15.569 6.407 17.202 1.00 95.12 88 GLU A CA 1
ATOM 703 C C . GLU A 1 88 ? -17.019 5.915 17.098 1.00 95.12 88 GLU A C 1
ATOM 705 O O . GLU A 1 88 ? -17.890 6.476 17.771 1.00 95.12 88 GLU A O 1
ATOM 710 N N . ASP A 1 89 ? -17.269 4.830 16.359 1.00 90.75 89 ASP A N 1
ATOM 711 C CA . ASP A 1 89 ? -18.589 4.197 16.262 1.00 90.75 89 ASP A CA 1
ATOM 712 C C . ASP A 1 89 ? -19.089 3.726 17.640 1.00 90.75 89 ASP A C 1
ATOM 714 O O . ASP A 1 89 ? -20.201 4.060 18.059 1.00 90.75 89 ASP A O 1
ATOM 718 N N . ILE A 1 90 ? -18.240 3.048 18.421 1.00 89.38 90 ILE A N 1
ATOM 719 C CA . ILE A 1 90 ? -18.573 2.602 19.785 1.00 89.38 90 ILE A CA 1
ATOM 720 C C . ILE A 1 90 ? -18.916 3.797 20.686 1.00 89.38 90 ILE A C 1
ATOM 722 O O . ILE A 1 90 ? -19.858 3.739 21.486 1.00 89.38 90 ILE A O 1
ATOM 726 N N . ILE A 1 91 ? -18.155 4.890 20.595 1.00 94.00 91 ILE A N 1
ATOM 727 C CA . ILE A 1 91 ? -18.407 6.109 21.373 1.00 94.00 91 ILE A CA 1
ATOM 728 C C . ILE A 1 91 ? -19.740 6.736 20.964 1.00 94.00 91 ILE A C 1
ATOM 730 O O . ILE A 1 91 ? -20.529 7.112 21.839 1.00 94.00 91 ILE A O 1
ATOM 734 N N . TYR A 1 92 ? -20.001 6.835 19.661 1.00 94.25 92 TYR A N 1
ATOM 735 C CA . TYR A 1 92 ? -21.244 7.373 19.122 1.00 94.25 92 TYR A CA 1
ATOM 736 C C . TYR A 1 92 ? -22.454 6.566 19.603 1.00 94.25 92 TYR A C 1
ATOM 738 O O . TYR A 1 92 ? -23.438 7.130 20.084 1.00 94.25 92 TYR A O 1
ATOM 746 N N . GLU A 1 93 ? -22.359 5.242 19.593 1.00 90.44 93 GLU A N 1
ATOM 747 C CA . GLU A 1 93 ? -23.429 4.365 20.059 1.00 90.44 93 GLU A CA 1
ATOM 748 C C . GLU A 1 93 ? -23.661 4.455 21.559 1.00 90.44 93 GLU A C 1
ATOM 750 O O . GLU A 1 93 ? -24.804 4.561 22.005 1.00 90.44 93 GLU A O 1
ATOM 755 N N . ARG A 1 94 ? -22.591 4.484 22.359 1.00 92.81 94 ARG A N 1
ATOM 756 C CA . ARG A 1 94 ? -22.704 4.708 23.807 1.00 92.81 94 ARG A CA 1
ATOM 757 C C . ARG A 1 94 ? -23.338 6.057 24.112 1.00 92.81 94 ARG A C 1
ATOM 759 O O . ARG A 1 94 ? -24.088 6.172 25.081 1.00 92.81 94 ARG A O 1
ATOM 766 N N . ARG A 1 95 ? -23.041 7.084 23.316 1.00 96.31 95 ARG A N 1
ATOM 767 C CA . ARG A 1 95 ? -23.683 8.393 23.441 1.00 96.31 95 ARG A CA 1
ATOM 768 C C . ARG A 1 95 ? -25.175 8.298 23.128 1.00 96.31 95 ARG A C 1
ATOM 770 O O . ARG A 1 95 ? -25.972 8.760 23.939 1.00 96.31 95 ARG A O 1
ATOM 777 N N . LEU A 1 96 ? -25.541 7.648 22.027 1.00 92.81 96 LEU A N 1
ATOM 778 C CA . LEU A 1 96 ? -26.936 7.469 21.630 1.00 92.81 96 LEU A CA 1
ATOM 779 C C . LEU A 1 96 ? -27.735 6.669 22.670 1.00 92.81 96 LEU A C 1
ATOM 781 O O . LEU A 1 96 ? -28.878 7.003 22.964 1.00 92.81 96 LEU A O 1
ATOM 785 N N . LEU A 1 97 ? -27.137 5.636 23.270 1.00 91.12 97 LEU A N 1
ATOM 786 C CA . LEU A 1 97 ? -27.761 4.876 24.357 1.00 91.12 97 LEU A CA 1
ATOM 787 C C . LEU A 1 97 ? -28.010 5.747 25.591 1.00 91.12 97 LEU A C 1
ATOM 789 O O . LEU A 1 97 ? -29.111 5.726 26.129 1.00 91.12 97 LEU A O 1
ATOM 793 N N . LYS A 1 98 ? -27.040 6.580 25.986 1.00 95.62 98 LYS A N 1
ATOM 794 C CA . LYS A 1 98 ? -27.217 7.532 27.096 1.00 95.62 98 LYS A CA 1
ATOM 795 C C . LYS A 1 98 ? -28.301 8.570 26.811 1.00 95.62 98 LYS A C 1
ATOM 797 O O . LYS A 1 98 ? -28.995 8.990 27.730 1.00 95.62 98 LYS A O 1
ATOM 802 N N . GLU A 1 99 ? -28.423 9.027 25.567 1.00 93.56 99 GLU A N 1
ATOM 803 C CA . GLU A 1 99 ? -29.501 9.933 25.148 1.00 93.56 99 GLU A CA 1
ATOM 804 C C . GLU A 1 99 ? -30.863 9.224 25.229 1.00 93.56 99 GLU A C 1
ATOM 806 O O . GLU A 1 99 ? -31.793 9.770 25.814 1.00 93.56 99 GLU A O 1
ATOM 811 N N . ARG A 1 100 ? -30.952 7.958 24.800 1.00 91.81 100 ARG A N 1
ATOM 812 C CA . ARG A 1 100 ? -32.169 7.140 24.949 1.00 91.81 100 ARG A CA 1
ATOM 813 C C . ARG A 1 100 ? -32.549 6.884 26.402 1.00 91.81 100 ARG A C 1
ATOM 815 O O . ARG A 1 100 ? -33.713 7.029 26.735 1.00 91.81 100 ARG A O 1
ATOM 822 N N . GLU A 1 101 ? -31.602 6.542 27.274 1.00 91.19 101 GLU A N 1
ATOM 823 C CA . GLU A 1 101 ? -31.858 6.355 28.713 1.00 91.19 101 GLU A CA 1
ATOM 824 C C . GLU A 1 101 ? -32.409 7.634 29.354 1.00 91.19 101 GLU A C 1
ATOM 826 O O . GLU A 1 101 ? -33.325 7.591 30.176 1.00 91.19 101 GLU A O 1
ATOM 831 N N . LYS A 1 102 ? -31.892 8.793 28.928 1.00 92.94 102 LYS A N 1
ATOM 832 C CA . LYS A 1 102 ? -32.427 10.091 29.333 1.00 92.94 102 LYS A CA 1
ATOM 833 C C . LYS A 1 102 ? -33.793 10.382 28.746 1.00 92.94 102 LYS A C 1
ATOM 835 O O . LYS A 1 102 ? -34.453 11.221 29.312 1.00 92.94 102 LYS A O 1
ATOM 840 N N . GLU A 1 103 ? -34.243 9.767 27.667 1.00 89.00 103 GLU A N 1
ATOM 841 C CA . GLU A 1 103 ? -35.604 9.958 27.140 1.00 89.00 103 GLU A CA 1
ATOM 842 C C . GLU A 1 103 ? -36.570 8.861 27.612 1.00 89.00 103 GLU A C 1
ATOM 844 O O . GLU A 1 103 ? -37.788 9.037 27.567 1.00 89.00 103 GLU A O 1
ATOM 849 N N . ASP A 1 104 ? -36.043 7.753 28.139 1.00 91.00 104 ASP A N 1
ATOM 850 C CA . ASP A 1 104 ? -36.819 6.582 28.558 1.00 91.00 104 ASP A CA 1
ATOM 851 C C . ASP A 1 104 ? -37.770 6.908 29.719 1.00 91.00 104 ASP A C 1
ATOM 853 O O . ASP A 1 104 ? -38.831 6.311 29.832 1.00 91.00 104 ASP A O 1
ATOM 857 N N . HIS A 1 105 ? -37.471 7.921 30.537 1.00 88.19 105 HIS A N 1
ATOM 858 C CA . HIS A 1 105 ? -38.408 8.391 31.565 1.00 88.19 105 HIS A CA 1
ATOM 859 C C . HIS A 1 105 ? -39.672 9.068 30.997 1.00 88.19 105 HIS A C 1
ATOM 861 O O . HIS A 1 105 ? -40.682 9.131 31.692 1.00 88.19 105 HIS A O 1
ATOM 867 N N . LEU A 1 106 ? -39.644 9.558 29.750 1.00 89.31 106 LEU A N 1
ATOM 868 C CA . LEU A 1 106 ? -40.813 10.134 29.063 1.00 89.31 106 LEU A CA 1
ATOM 869 C C . LEU A 1 106 ? -41.570 9.097 28.227 1.00 89.31 106 LEU A C 1
ATOM 871 O O . LEU A 1 106 ? -42.759 9.275 27.956 1.00 89.31 106 LEU A O 1
ATOM 875 N N . PHE A 1 107 ? -40.884 8.051 27.764 1.00 85.94 107 PHE A N 1
ATOM 876 C CA . PHE A 1 107 ? -41.404 7.142 26.739 1.00 85.94 107 PHE A CA 1
ATOM 877 C C . PHE A 1 107 ? -41.245 5.651 27.065 1.00 85.94 107 PHE A C 1
ATOM 879 O O . PHE A 1 107 ? -41.512 4.821 26.199 1.00 85.94 107 PHE A O 1
ATOM 886 N N . GLY A 1 108 ? -40.861 5.303 28.293 1.00 88.94 108 GLY A N 1
ATOM 887 C CA . GLY A 1 108 ? -40.603 3.927 28.726 1.00 88.94 108 GLY A CA 1
ATOM 888 C C . GLY A 1 108 ? -41.828 3.012 28.679 1.00 88.94 108 GLY A C 1
ATOM 889 O O . GLY A 1 108 ? -41.674 1.815 28.457 1.00 88.94 108 GLY A O 1
ATOM 890 N N . ASP A 1 109 ? -43.032 3.577 28.791 1.00 91.19 109 ASP A N 1
ATOM 891 C CA . ASP A 1 109 ? -44.300 2.839 28.701 1.00 91.19 109 ASP A CA 1
ATOM 892 C C . ASP A 1 109 ? -44.699 2.477 27.254 1.00 91.19 109 ASP A C 1
ATOM 894 O O . ASP A 1 109 ? -45.719 1.822 27.038 1.00 91.19 109 ASP A O 1
ATOM 898 N N . LYS A 1 110 ? -43.941 2.921 26.239 1.00 93.12 110 LYS A N 1
ATOM 899 C CA . LYS A 1 110 ? -44.222 2.644 24.820 1.00 93.12 110 LYS A CA 1
ATOM 900 C C . LYS A 1 110 ? -43.448 1.424 24.318 1.00 93.12 110 LYS A C 1
ATOM 902 O O . LYS A 1 110 ? -42.309 1.176 24.709 1.00 93.12 110 LYS A O 1
ATOM 907 N N . ASP A 1 111 ? -44.039 0.717 23.359 1.00 90.06 111 ASP A N 1
ATOM 908 C CA . ASP A 1 111 ? -43.417 -0.448 22.728 1.00 90.06 111 ASP A CA 1
ATOM 909 C C . ASP A 1 111 ? -42.148 -0.077 21.934 1.00 90.06 111 ASP A C 1
ATOM 911 O O . ASP A 1 111 ? -42.145 0.831 21.096 1.00 90.06 111 ASP A O 1
ATOM 915 N N . LYS A 1 112 ? -41.057 -0.819 22.166 1.00 89.06 112 LYS A N 1
ATOM 916 C CA . LYS A 1 112 ? -39.762 -0.652 21.483 1.00 89.06 112 LYS A CA 1
ATOM 917 C C . LYS A 1 112 ? -39.655 -1.647 20.324 1.00 89.06 112 LYS A C 1
ATOM 919 O O . LYS A 1 112 ? -39.442 -2.840 20.535 1.00 89.06 112 LYS A O 1
ATOM 924 N N . PHE A 1 113 ? -39.761 -1.170 19.084 1.00 89.38 113 PHE A N 1
ATOM 925 C CA . PHE A 1 113 ? -39.642 -2.024 17.896 1.00 89.38 113 PHE A CA 1
ATOM 926 C C . PHE A 1 113 ? -38.210 -2.055 17.363 1.00 89.38 113 PHE A C 1
ATOM 928 O O . PHE A 1 113 ? -37.640 -1.028 17.000 1.00 89.38 113 PHE A O 1
ATOM 935 N N . VAL A 1 114 ? -37.639 -3.257 17.264 1.00 89.69 114 VAL A N 1
ATOM 936 C CA . VAL A 1 114 ? -36.292 -3.464 16.724 1.00 89.69 114 VAL A CA 1
ATOM 937 C C . VAL A 1 114 ? -36.352 -4.111 15.341 1.00 89.69 114 VAL A C 1
ATOM 939 O O . VAL A 1 114 ? -36.865 -5.227 15.188 1.00 89.69 114 VAL A O 1
ATOM 942 N N . THR A 1 115 ? -35.769 -3.448 14.340 1.00 94.19 115 THR A N 1
ATOM 943 C CA . THR A 1 115 ? -35.668 -3.960 12.964 1.00 94.19 115 THR A CA 1
ATOM 944 C C . THR A 1 115 ? -34.685 -5.132 12.869 1.00 94.19 115 THR A C 1
ATOM 946 O O . THR A 1 115 ? -33.743 -5.236 13.655 1.00 94.19 115 THR A O 1
ATOM 949 N N . ALA A 1 116 ? -34.879 -6.032 11.899 1.00 94.69 116 ALA A N 1
ATOM 950 C CA . ALA A 1 116 ? -33.987 -7.181 11.702 1.00 94.69 116 ALA A CA 1
ATOM 951 C C . ALA A 1 116 ? -32.521 -6.756 11.477 1.00 94.69 116 ALA A C 1
ATOM 953 O O . ALA A 1 116 ? -31.617 -7.373 12.034 1.00 94.69 116 ALA A O 1
ATOM 954 N N . ALA A 1 117 ? -32.301 -5.657 10.748 1.00 92.38 117 ALA A N 1
ATOM 955 C CA . ALA A 1 117 ? -30.975 -5.091 10.508 1.00 92.38 117 ALA A CA 1
ATOM 956 C C . ALA A 1 117 ? -30.277 -4.647 11.806 1.00 92.38 117 ALA A C 1
ATOM 958 O O . ALA A 1 117 ? -29.102 -4.939 12.001 1.00 92.38 117 ALA A O 1
ATOM 959 N N . TYR A 1 118 ? -30.999 -4.010 12.737 1.00 89.00 118 TYR A N 1
ATOM 960 C CA . TYR A 1 118 ? -30.410 -3.607 14.017 1.00 89.00 118 TYR A CA 1
ATOM 961 C C . TYR A 1 118 ? -30.094 -4.807 14.916 1.00 89.00 118 TYR A C 1
ATOM 963 O O . TYR A 1 118 ? -29.084 -4.803 15.613 1.00 89.00 118 TYR A O 1
ATOM 971 N N . ARG A 1 119 ? -30.912 -5.870 14.876 1.00 93.44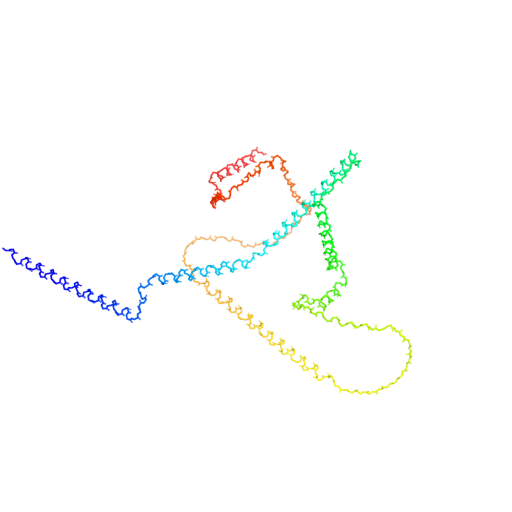 119 ARG A N 1
ATOM 972 C CA . ARG A 1 119 ? -30.587 -7.120 15.589 1.00 93.44 119 ARG A CA 1
ATOM 973 C C . ARG A 1 119 ? -29.323 -7.767 15.036 1.00 93.44 119 ARG A C 1
ATOM 975 O O . ARG A 1 119 ? -28.522 -8.253 15.825 1.00 93.44 119 ARG A O 1
ATOM 982 N N . ALA A 1 120 ? -29.153 -7.769 13.713 1.00 94.50 120 ALA A N 1
ATOM 983 C CA . ALA A 1 120 ? -27.938 -8.270 13.078 1.00 94.50 120 ALA A CA 1
ATOM 984 C C . ALA A 1 120 ? -26.719 -7.457 13.532 1.00 94.50 120 ALA A C 1
ATOM 986 O O . ALA A 1 120 ? -25.761 -8.045 14.021 1.00 94.50 120 ALA A O 1
ATOM 987 N N . LYS A 1 121 ? -26.822 -6.123 13.511 1.00 90.19 121 LYS A N 1
ATOM 988 C CA . LYS A 1 121 ? -25.771 -5.225 13.997 1.00 90.19 121 LYS A CA 1
ATOM 989 C C . LYS A 1 121 ? -25.374 -5.513 15.452 1.00 90.19 121 LYS A C 1
ATOM 991 O O . LYS A 1 121 ? -24.215 -5.771 15.727 1.00 90.19 121 LYS A O 1
ATOM 996 N N . LEU A 1 122 ? -26.341 -5.606 16.369 1.00 88.44 122 LEU A N 1
ATOM 997 C CA . LEU A 1 122 ? -26.063 -5.928 17.777 1.00 88.44 122 LEU A CA 1
ATOM 998 C C . LEU A 1 122 ? -25.380 -7.292 17.963 1.00 88.44 122 LEU A C 1
ATOM 1000 O O . LEU A 1 122 ? -24.568 -7.466 18.870 1.00 88.44 122 LEU A O 1
ATOM 1004 N N . GLN A 1 123 ? -25.736 -8.285 17.144 1.00 92.38 123 GLN A N 1
ATOM 1005 C CA . GLN A 1 123 ? -25.089 -9.597 17.180 1.00 92.38 123 GLN A CA 1
ATOM 1006 C C . GLN A 1 123 ? -23.666 -9.545 16.639 1.00 92.38 123 GLN A C 1
ATOM 1008 O O . GLN A 1 123 ? -22.811 -10.279 17.136 1.00 92.38 123 GLN A O 1
ATOM 1013 N N . GLU A 1 124 ? -23.429 -8.725 15.619 1.00 90.00 124 GLU A N 1
ATOM 1014 C CA . GLU A 1 124 ? -22.097 -8.445 15.110 1.00 90.00 124 GLU A CA 1
ATOM 1015 C C . GLU A 1 124 ? -21.271 -7.758 16.199 1.00 90.00 124 GLU A C 1
ATOM 1017 O O . GLU A 1 124 ? -20.339 -8.362 16.717 1.00 90.00 124 GLU A O 1
ATOM 1022 N N . ASP A 1 125 ? -21.705 -6.616 16.718 1.00 86.31 125 ASP A N 1
ATOM 1023 C CA . ASP A 1 125 ? -20.994 -5.896 17.781 1.00 86.31 125 ASP A CA 1
ATOM 1024 C C . ASP A 1 125 ? -20.674 -6.804 18.987 1.00 86.31 125 ASP A C 1
ATOM 1026 O O . ASP A 1 125 ? -19.544 -6.851 19.477 1.00 86.31 125 ASP A O 1
ATOM 1030 N N . ALA A 1 126 ? -21.632 -7.631 19.421 1.00 90.19 126 ALA A N 1
ATOM 1031 C CA . ALA A 1 126 ? -21.424 -8.581 20.515 1.00 90.19 126 ALA A CA 1
ATOM 1032 C C . ALA A 1 126 ? -20.404 -9.689 20.197 1.00 90.19 126 ALA A C 1
ATOM 1034 O O . ALA A 1 126 ? -19.711 -10.162 21.100 1.00 90.19 126 ALA A O 1
ATOM 1035 N N . LYS A 1 127 ? -20.324 -10.154 18.947 1.00 91.88 127 LYS A N 1
ATOM 1036 C CA . LYS A 1 127 ? -19.309 -11.128 18.516 1.00 91.88 127 LYS A CA 1
ATOM 1037 C C . LYS A 1 127 ? -17.922 -10.484 18.506 1.00 91.88 127 LYS A C 1
ATOM 1039 O O . LYS A 1 127 ? -16.984 -11.112 18.985 1.00 91.88 127 LYS A O 1
ATOM 1044 N N . TRP A 1 128 ? -17.812 -9.241 18.042 1.00 85.44 128 TRP A N 1
ATOM 1045 C CA . TRP A 1 128 ? -16.539 -8.527 17.959 1.00 85.44 128 TRP A CA 1
ATOM 1046 C C . TRP A 1 128 ? -16.000 -8.213 19.355 1.00 85.44 128 TRP A C 1
ATOM 1048 O O . TRP A 1 128 ? -14.843 -8.504 19.629 1.00 85.44 128 TRP A O 1
ATOM 1058 N N . ILE A 1 129 ? -16.850 -7.741 20.275 1.00 87.75 129 ILE A N 1
ATOM 1059 C CA . ILE A 1 129 ? -16.466 -7.507 21.679 1.00 87.75 129 ILE A CA 1
ATOM 1060 C C . ILE A 1 129 ? -15.969 -8.801 22.336 1.00 87.75 129 ILE A C 1
ATOM 1062 O O . ILE A 1 129 ? -15.007 -8.787 23.098 1.00 87.75 129 ILE A O 1
ATOM 1066 N N . LYS A 1 130 ? -16.607 -9.944 22.052 1.00 90.56 130 LYS A N 1
ATOM 1067 C CA . LYS A 1 130 ? -16.159 -11.244 22.577 1.00 90.56 130 LYS A CA 1
ATOM 1068 C C . LYS A 1 130 ? -14.819 -11.674 21.993 1.00 90.56 130 LYS A C 1
ATOM 1070 O O . LYS A 1 130 ? -14.015 -12.254 22.715 1.00 90.56 130 LYS A O 1
ATOM 1075 N N . GLU A 1 131 ? -14.599 -11.435 20.705 1.00 88.75 131 GLU A N 1
ATOM 1076 C CA . GLU A 1 131 ? -13.331 -11.747 20.050 1.00 88.75 131 GLU A CA 1
ATOM 1077 C C . GLU A 1 131 ? -12.201 -10.866 20.586 1.00 88.75 131 GLU A C 1
ATOM 1079 O O . GLU A 1 131 ? -11.154 -11.391 20.953 1.00 88.75 131 GLU A O 1
ATOM 1084 N N . GLU A 1 132 ? -12.438 -9.561 20.719 1.00 87.19 132 GLU A N 1
ATOM 1085 C CA . GLU A 1 132 ? -11.497 -8.618 21.323 1.00 87.19 132 GLU A CA 1
ATOM 1086 C C . GLU A 1 132 ? -11.197 -8.992 22.777 1.00 87.19 132 GLU A C 1
ATOM 1088 O O . GLU A 1 132 ? -10.034 -9.101 23.143 1.00 87.19 132 GLU A O 1
ATOM 1093 N N . ALA A 1 133 ? -12.213 -9.323 23.580 1.00 91.38 133 ALA A N 1
ATOM 1094 C CA . ALA A 1 133 ? -12.015 -9.781 24.955 1.00 91.38 133 ALA A CA 1
ATOM 1095 C C . ALA A 1 133 ? -11.227 -11.100 25.034 1.00 91.38 133 ALA A C 1
ATOM 1097 O O . ALA A 1 133 ? -10.451 -11.310 25.965 1.00 91.38 133 ALA A O 1
ATOM 1098 N N . LEU A 1 134 ? -11.402 -12.007 24.066 1.00 91.81 134 LEU A N 1
ATOM 1099 C CA . LEU A 1 134 ? -10.624 -13.243 23.990 1.00 91.81 134 LEU A CA 1
ATOM 1100 C C . LEU A 1 134 ? -9.170 -12.956 23.600 1.00 91.81 134 LEU A C 1
ATOM 1102 O O . LEU A 1 134 ? -8.260 -13.558 24.176 1.00 91.81 134 LEU A O 1
ATOM 1106 N N . GLN A 1 135 ? -8.944 -12.044 22.651 1.00 86.38 135 GLN A N 1
ATOM 1107 C CA . GLN A 1 135 ? -7.602 -11.597 22.278 1.00 86.38 135 GLN A CA 1
ATOM 1108 C C . GLN A 1 135 ? -6.916 -10.892 23.446 1.00 86.38 135 GLN A C 1
ATOM 1110 O O . GLN A 1 135 ? -5.811 -11.282 23.805 1.00 86.38 135 GLN A O 1
ATOM 1115 N N . GLU A 1 136 ? -7.593 -9.963 24.114 1.00 88.38 136 GLU A N 1
ATOM 1116 C CA . GLU A 1 136 ? -7.083 -9.271 25.294 1.00 88.38 136 GLU A CA 1
ATOM 1117 C C . GLU A 1 136 ? -6.794 -10.255 26.433 1.00 88.38 136 GLU A C 1
ATOM 1119 O O . GLU A 1 136 ? -5.738 -10.181 27.053 1.00 88.38 136 GLU A O 1
ATOM 1124 N N . ALA A 1 137 ? -7.664 -11.239 26.681 1.00 89.75 137 ALA A N 1
ATOM 1125 C CA . ALA A 1 137 ? -7.400 -12.281 27.670 1.00 89.75 137 ALA A CA 1
ATOM 1126 C C . ALA A 1 137 ? -6.171 -13.123 27.298 1.00 89.75 137 ALA A C 1
ATOM 1128 O O . ALA A 1 137 ? -5.397 -13.508 28.175 1.00 89.75 137 ALA A O 1
ATOM 1129 N N . ARG A 1 138 ? -5.961 -13.414 26.010 1.00 86.25 138 ARG A N 1
ATOM 1130 C CA . ARG A 1 138 ? -4.774 -14.131 25.530 1.00 86.25 138 ARG A CA 1
ATOM 1131 C C . ARG A 1 138 ? -3.512 -13.288 25.679 1.00 86.25 138 ARG A C 1
ATOM 1133 O O . ARG A 1 138 ? -2.529 -13.793 26.204 1.00 86.25 138 ARG A O 1
ATOM 1140 N N . GLU A 1 139 ? -3.550 -12.026 25.273 1.00 85.06 139 GLU A N 1
ATOM 1141 C CA . GLU A 1 139 ? -2.436 -11.087 25.408 1.00 85.06 139 GLU A CA 1
ATOM 1142 C C . GLU A 1 139 ? -2.104 -10.823 26.875 1.00 85.06 139 GLU A C 1
ATOM 1144 O O . GLU A 1 139 ? -0.941 -10.883 27.253 1.00 85.06 139 GLU A O 1
ATOM 1149 N N . ALA A 1 140 ? -3.105 -10.636 27.736 1.00 86.81 140 ALA A N 1
ATOM 1150 C CA . ALA A 1 140 ? -2.922 -10.509 29.178 1.00 86.81 140 ALA A CA 1
ATOM 1151 C C . ALA A 1 140 ? -2.316 -11.779 29.787 1.00 86.81 140 ALA A C 1
ATOM 1153 O O . ALA A 1 140 ? -1.453 -11.688 30.659 1.00 86.81 140 ALA A O 1
ATOM 1154 N N . ASN A 1 141 ? -2.732 -12.951 29.302 1.00 83.12 141 ASN A N 1
ATOM 1155 C CA . ASN A 1 141 ? -2.127 -14.227 29.663 1.00 83.12 141 ASN A CA 1
ATOM 1156 C C . ASN A 1 141 ? -0.752 -14.438 29.042 1.00 83.12 141 ASN A C 1
ATOM 1158 O O . ASN A 1 141 ? -0.077 -15.346 29.496 1.00 83.12 141 ASN A O 1
ATOM 1162 N N . ASP A 1 142 ? -0.328 -13.683 28.031 1.00 78.19 142 ASP A N 1
ATOM 1163 C CA . ASP A 1 142 ? 0.998 -13.756 27.402 1.00 78.19 142 ASP A CA 1
ATOM 1164 C C . ASP A 1 142 ? 1.910 -12.581 27.803 1.00 78.19 142 ASP A C 1
ATOM 1166 O O . ASP A 1 142 ? 3.099 -12.573 27.481 1.00 78.19 142 ASP A O 1
ATOM 1170 N N . ASP A 1 143 ? 1.386 -11.649 28.597 1.00 81.56 143 ASP A N 1
ATOM 1171 C CA . ASP A 1 143 ? 2.069 -10.461 29.085 1.00 81.56 143 ASP A CA 1
ATOM 1172 C C . ASP A 1 143 ? 3.206 -10.824 30.050 1.00 81.56 143 ASP A C 1
ATOM 1174 O O . ASP A 1 143 ? 3.020 -11.263 31.191 1.00 81.56 143 ASP A O 1
ATOM 1178 N N . VAL A 1 144 ? 4.423 -10.597 29.569 1.00 78.19 144 VAL A N 1
ATOM 1179 C CA . VAL A 1 144 ? 5.679 -10.846 30.279 1.00 78.19 144 VAL A CA 1
ATOM 1180 C C . VAL A 1 144 ? 5.781 -10.033 31.568 1.00 78.19 144 VAL A C 1
ATOM 1182 O O . VAL A 1 144 ? 6.353 -10.511 32.547 1.00 78.19 144 VAL A O 1
ATOM 1185 N N . THR A 1 145 ? 5.203 -8.830 31.600 1.00 80.31 145 THR A N 1
ATOM 1186 C CA . THR A 1 145 ? 5.285 -7.945 32.770 1.00 80.31 145 THR A CA 1
ATOM 1187 C C . THR A 1 145 ? 4.442 -8.455 33.937 1.00 80.31 145 THR A C 1
ATOM 1189 O O . THR A 1 145 ? 4.814 -8.264 35.094 1.00 80.31 145 THR A O 1
ATOM 1192 N N . LYS A 1 146 ? 3.348 -9.170 33.642 1.00 82.69 146 LYS A N 1
ATOM 1193 C CA . LYS A 1 146 ? 2.439 -9.752 34.640 1.00 82.69 146 LYS A CA 1
ATOM 1194 C C . LYS A 1 146 ? 2.901 -11.122 35.137 1.00 82.69 146 LYS A C 1
ATOM 1196 O O . LYS A 1 146 ? 2.612 -11.482 36.274 1.00 82.69 146 LYS A O 1
ATOM 1201 N N . LYS A 1 147 ? 3.637 -11.878 34.312 1.00 73.00 147 LYS A N 1
ATOM 1202 C CA . LYS A 1 147 ? 4.082 -13.252 34.621 1.00 73.00 147 LYS A CA 1
ATOM 1203 C C . LYS A 1 147 ? 5.222 -13.366 35.636 1.00 73.00 147 LYS A C 1
ATOM 1205 O O . LYS A 1 147 ? 5.459 -14.461 36.144 1.00 73.00 147 LYS A O 1
ATOM 1210 N N . GLY A 1 148 ? 5.924 -12.277 35.955 1.00 76.25 148 GLY A N 1
ATOM 1211 C CA . GLY A 1 148 ? 6.982 -12.281 36.972 1.00 76.25 148 GLY A CA 1
ATOM 1212 C C . GLY A 1 148 ? 7.999 -13.421 36.789 1.00 76.25 148 GLY A C 1
ATOM 1213 O O . GLY A 1 148 ? 8.459 -13.685 35.679 1.00 76.25 148 GLY A O 1
ATOM 1214 N N . GLY A 1 149 ? 8.339 -14.120 37.880 1.00 70.19 149 GLY A N 1
ATOM 1215 C CA . GLY A 1 149 ? 9.327 -15.211 37.890 1.00 70.19 149 GLY A CA 1
ATOM 1216 C C . GLY A 1 149 ? 8.970 -16.444 37.045 1.00 70.19 149 GLY A C 1
ATOM 1217 O O . GLY A 1 149 ? 9.862 -17.224 36.721 1.00 70.19 149 GLY A O 1
ATOM 1218 N N . ASP A 1 150 ? 7.708 -16.598 36.631 1.00 72.38 150 ASP A N 1
ATOM 1219 C CA . ASP A 1 150 ? 7.237 -17.720 35.803 1.00 72.38 150 ASP A CA 1
ATOM 1220 C C . ASP A 1 150 ? 7.305 -17.414 34.289 1.00 72.38 150 ASP A C 1
ATOM 1222 O O . ASP A 1 150 ? 6.966 -18.238 33.436 1.00 72.38 150 ASP A O 1
ATOM 1226 N N . PHE A 1 151 ? 7.808 -16.226 33.928 1.00 76.06 151 PHE A N 1
ATOM 1227 C CA . PHE A 1 151 ? 8.057 -15.821 32.543 1.00 76.06 151 PHE A CA 1
ATOM 1228 C C . PHE A 1 151 ? 8.963 -16.810 31.794 1.00 76.06 151 PHE A C 1
ATOM 1230 O O . PHE A 1 151 ? 8.672 -17.172 30.653 1.00 76.06 151 PHE A O 1
ATOM 1237 N N . MET A 1 152 ? 10.039 -17.277 32.439 1.00 78.38 152 MET A N 1
ATOM 1238 C CA . MET A 1 152 ? 10.983 -18.220 31.831 1.00 78.38 152 MET A CA 1
ATOM 1239 C C . MET A 1 152 ? 10.309 -19.566 31.539 1.00 78.38 152 MET A C 1
ATOM 1241 O O . MET A 1 152 ? 10.459 -20.096 30.443 1.00 78.38 152 MET A O 1
ATOM 1245 N N . SER A 1 153 ? 9.505 -20.081 32.474 1.00 79.81 153 SER A N 1
ATOM 1246 C CA . SER A 1 153 ? 8.758 -21.337 32.313 1.00 79.81 153 SER A CA 1
ATOM 1247 C C . SER A 1 153 ? 7.766 -21.262 31.146 1.00 79.81 153 SER A C 1
ATOM 1249 O O . SER A 1 153 ? 7.773 -22.120 30.259 1.00 79.81 153 SER A O 1
ATOM 1251 N N . GLY A 1 154 ? 6.985 -20.178 31.066 1.00 80.88 154 GLY A N 1
ATOM 1252 C CA . GLY A 1 154 ? 6.065 -19.935 29.951 1.00 80.88 154 GLY A CA 1
ATOM 1253 C C . GLY A 1 154 ? 6.774 -19.756 28.604 1.00 80.88 154 GLY A C 1
ATOM 1254 O O . GLY A 1 154 ? 6.283 -20.237 27.581 1.00 80.88 154 GLY A O 1
ATOM 1255 N N . PHE A 1 155 ? 7.949 -19.120 28.597 1.00 77.44 155 PHE A N 1
ATOM 1256 C CA . PHE A 1 155 ? 8.791 -18.984 27.408 1.00 77.44 155 PHE A CA 1
ATOM 1257 C C . PHE A 1 155 ? 9.314 -20.340 26.919 1.00 77.44 155 PHE A C 1
ATOM 1259 O O . PHE A 1 155 ? 9.167 -20.647 25.738 1.00 77.44 155 PHE A O 1
ATOM 1266 N N . TYR A 1 156 ? 9.856 -21.182 27.807 1.00 80.56 156 TYR A N 1
ATOM 1267 C CA . TYR A 1 156 ? 10.327 -22.521 27.438 1.00 80.56 156 TYR A CA 1
ATOM 1268 C C . TYR A 1 156 ? 9.178 -23.433 27.002 1.00 80.56 156 TYR A C 1
ATOM 1270 O O . TYR A 1 156 ? 9.320 -24.150 26.018 1.00 80.56 156 TYR A O 1
ATOM 1278 N N . HIS A 1 157 ? 8.014 -23.364 27.650 1.00 80.69 157 HIS A N 1
ATOM 1279 C CA . HIS A 1 157 ? 6.828 -24.104 27.217 1.00 80.69 157 HIS A CA 1
ATOM 1280 C C . HIS A 1 157 ? 6.378 -23.684 25.810 1.00 80.69 157 HIS A C 1
ATOM 1282 O O . HIS A 1 157 ? 6.083 -24.531 24.972 1.00 80.69 157 HIS A O 1
ATOM 1288 N N . ASN A 1 158 ? 6.364 -22.381 25.518 1.00 80.00 158 ASN A N 1
ATOM 1289 C CA . ASN A 1 158 ? 6.025 -21.864 24.192 1.00 80.00 158 ASN A CA 1
ATOM 1290 C C . ASN A 1 158 ? 7.094 -22.247 23.149 1.00 80.00 158 ASN A C 1
ATOM 1292 O O . ASN A 1 158 ? 6.759 -22.681 22.050 1.00 80.00 158 ASN A O 1
ATOM 1296 N N . LEU A 1 159 ? 8.378 -22.200 23.508 1.00 80.94 159 LEU A N 1
ATOM 1297 C CA . LEU A 1 159 ? 9.466 -22.622 22.628 1.00 80.94 159 LEU A CA 1
ATOM 1298 C C . LEU A 1 159 ? 9.387 -24.120 22.287 1.00 80.94 159 LEU A C 1
ATOM 1300 O O . LEU A 1 159 ? 9.507 -24.466 21.119 1.00 80.94 159 LEU A O 1
ATOM 1304 N N . MET A 1 160 ? 9.127 -24.985 23.274 1.00 80.00 160 MET A N 1
ATOM 1305 C CA . MET A 1 160 ? 9.066 -26.443 23.085 1.00 80.00 160 MET A CA 1
ATOM 1306 C C . MET A 1 160 ? 7.765 -26.914 22.424 1.00 80.00 160 MET A C 1
ATOM 1308 O O . MET A 1 160 ? 7.784 -27.877 21.663 1.00 80.00 160 MET A O 1
ATOM 1312 N N . ASN A 1 161 ? 6.639 -26.239 22.687 1.00 76.56 161 ASN A N 1
ATOM 1313 C CA . ASN A 1 161 ? 5.325 -26.691 22.217 1.00 76.56 161 ASN A CA 1
ATOM 1314 C C . ASN A 1 161 ? 4.807 -25.936 20.990 1.00 76.56 161 ASN A C 1
ATOM 1316 O O . ASN A 1 161 ? 3.914 -26.437 20.311 1.00 76.56 161 ASN A O 1
ATOM 1320 N N . ARG A 1 162 ? 5.299 -24.721 20.719 1.00 68.81 162 ARG A N 1
ATOM 1321 C CA . ARG A 1 162 ? 4.785 -23.861 19.638 1.00 68.81 162 ARG A CA 1
ATOM 1322 C C . ARG A 1 162 ? 5.842 -23.402 18.634 1.00 68.81 162 ARG A C 1
ATOM 1324 O O . ARG A 1 162 ? 5.451 -22.745 17.678 1.00 68.81 162 ARG A O 1
ATOM 1331 N N . ASN A 1 163 ? 7.130 -23.740 18.800 1.00 61.88 163 ASN A N 1
ATOM 1332 C CA . ASN A 1 163 ? 8.217 -23.519 17.821 1.00 61.88 163 ASN A CA 1
ATOM 1333 C C . ASN A 1 163 ? 8.204 -22.145 17.099 1.00 61.88 163 ASN A C 1
ATOM 1335 O O . ASN A 1 163 ? 8.700 -22.008 15.979 1.00 61.88 163 ASN A O 1
ATOM 1339 N N . ALA A 1 164 ? 7.683 -21.094 17.741 1.00 59.12 164 ALA A N 1
ATOM 1340 C CA . ALA A 1 164 ? 7.429 -19.806 17.090 1.00 59.12 164 ALA A CA 1
ATOM 1341 C C . ALA A 1 164 ? 8.722 -19.074 16.677 1.00 59.12 164 ALA A C 1
ATOM 1343 O O . ALA A 1 164 ? 8.704 -18.239 15.778 1.00 59.12 164 ALA A O 1
ATOM 1344 N N . ALA A 1 165 ? 9.856 -19.409 17.301 1.00 55.19 165 ALA A N 1
ATOM 1345 C CA . ALA A 1 165 ? 11.160 -18.825 16.996 1.00 55.19 165 ALA A CA 1
ATOM 1346 C C . ALA A 1 165 ? 11.892 -19.490 15.809 1.00 55.19 165 ALA A C 1
ATOM 1348 O O . ALA A 1 165 ? 12.865 -18.927 15.320 1.00 55.19 165 ALA A O 1
ATOM 1349 N N . MET A 1 166 ? 11.452 -20.671 15.346 1.00 55.72 166 MET A N 1
ATOM 1350 C CA . MET A 1 166 ? 12.161 -21.481 14.334 1.00 55.72 166 MET A CA 1
ATOM 1351 C C . MET A 1 166 ? 11.310 -21.817 13.095 1.00 55.72 166 MET A C 1
ATOM 1353 O O . MET A 1 166 ? 11.735 -22.612 12.263 1.00 55.72 166 MET A O 1
ATOM 1357 N N . GLY A 1 167 ? 10.122 -21.219 12.941 1.00 51.94 167 GLY A N 1
ATOM 1358 C CA . GLY A 1 167 ? 9.321 -21.319 11.711 1.00 51.94 167 GLY A CA 1
ATOM 1359 C C . GLY A 1 167 ? 8.767 -22.714 11.387 1.00 51.94 167 GLY A C 1
ATOM 1360 O O . GLY A 1 167 ? 8.281 -22.926 10.279 1.00 51.94 167 GLY A O 1
ATOM 1361 N N . ALA A 1 168 ? 8.825 -23.661 12.326 1.00 50.12 168 ALA A N 1
ATOM 1362 C CA . ALA A 1 168 ? 8.236 -24.982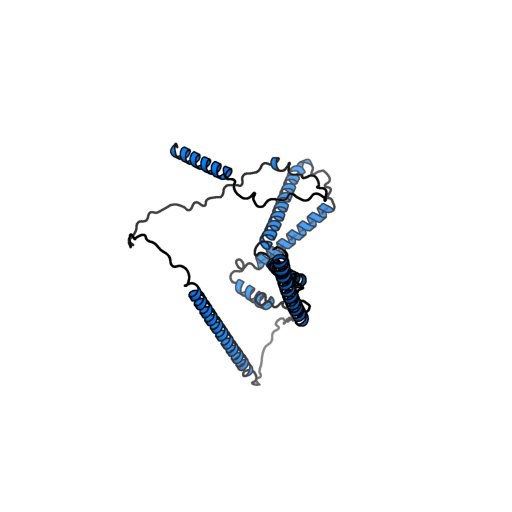 12.160 1.00 50.12 168 ALA A CA 1
ATOM 1363 C C . ALA A 1 168 ? 6.785 -24.960 12.659 1.00 50.12 168 ALA A C 1
ATOM 1365 O O . ALA A 1 168 ? 6.538 -24.936 13.865 1.00 50.12 168 ALA A O 1
ATOM 1366 N N . GLU A 1 169 ? 5.827 -24.970 11.732 1.00 45.12 169 GLU A N 1
ATOM 1367 C CA . GLU A 1 169 ? 4.432 -25.283 12.038 1.00 45.12 169 GLU A CA 1
ATOM 1368 C C . GLU A 1 169 ? 4.386 -26.723 12.571 1.00 45.12 169 GLU A C 1
ATOM 1370 O O . GLU A 1 169 ? 4.592 -27.691 11.838 1.00 45.12 169 GLU A O 1
ATOM 1375 N N . ALA A 1 170 ? 4.225 -26.872 13.886 1.00 51.81 170 ALA A N 1
ATOM 1376 C CA . ALA A 1 170 ? 4.179 -28.176 14.524 1.00 51.81 170 ALA A CA 1
ATOM 1377 C C . ALA A 1 170 ? 2.868 -28.880 14.145 1.00 51.81 170 ALA A C 1
ATOM 1379 O O . ALA A 1 170 ? 1.827 -28.671 14.767 1.00 51.81 170 ALA A O 1
ATOM 1380 N N . VAL A 1 171 ? 2.937 -29.736 13.123 1.00 46.25 171 VAL A N 1
ATOM 1381 C CA . VAL A 1 171 ? 1.976 -30.818 12.904 1.00 46.25 171 VAL A CA 1
ATOM 1382 C C . VAL A 1 171 ? 1.887 -31.610 14.206 1.00 46.25 171 VAL A C 1
ATOM 1384 O O . VAL A 1 171 ? 2.872 -32.171 14.686 1.00 46.25 171 VAL A O 1
ATOM 1387 N N . GLY A 1 172 ? 0.707 -31.575 14.818 1.00 52.53 172 GLY A N 1
ATOM 1388 C CA . GLY A 1 172 ? 0.461 -32.156 16.125 1.00 52.53 172 GLY A CA 1
ATOM 1389 C C . GLY A 1 172 ? 0.733 -33.656 16.156 1.00 52.53 172 GLY A C 1
ATOM 1390 O O . GLY A 1 172 ? 0.044 -34.438 15.510 1.00 52.53 172 GLY A O 1
ATOM 1391 N N . THR A 1 173 ? 1.672 -34.063 17.002 1.00 39.56 173 THR A N 1
ATOM 1392 C CA . THR A 1 173 ? 1.711 -35.412 17.573 1.00 39.56 173 THR A CA 1
ATOM 1393 C C . THR A 1 173 ? 1.692 -35.287 19.091 1.00 39.56 173 THR A C 1
ATOM 1395 O O . THR A 1 173 ? 2.705 -35.441 19.771 1.00 39.56 173 THR A O 1
ATOM 1398 N N . GLN A 1 174 ? 0.517 -34.959 19.628 1.00 47.91 174 GLN A N 1
ATOM 1399 C CA . GLN A 1 174 ? 0.193 -35.188 21.033 1.00 47.91 174 GLN A CA 1
ATOM 1400 C C . GLN A 1 174 ? -0.030 -36.696 21.201 1.00 47.91 174 GLN A C 1
ATOM 1402 O O . GLN A 1 174 ? -1.117 -37.208 20.951 1.00 47.91 174 GLN A O 1
ATOM 1407 N N . GLY A 1 175 ? 1.026 -37.425 21.559 1.00 35.50 175 GLY A N 1
ATOM 1408 C CA . GLY A 1 175 ? 0.886 -38.757 22.133 1.00 35.50 175 GLY A CA 1
ATOM 1409 C C . GLY A 1 175 ? 0.460 -38.606 23.587 1.00 35.50 175 GLY A C 1
ATOM 1410 O O . GLY A 1 175 ? 1.278 -38.234 24.427 1.00 35.50 175 GLY A O 1
ATOM 1411 N N . GLU A 1 176 ? -0.811 -38.878 23.877 1.00 48.06 176 GLU A N 1
ATOM 1412 C CA . GLU A 1 176 ? -1.326 -39.021 25.237 1.00 48.06 176 GLU A CA 1
ATOM 1413 C C . GLU A 1 176 ? -0.479 -40.049 26.001 1.00 48.06 176 GLU A C 1
ATOM 1415 O O . GLU A 1 176 ? -0.582 -41.257 25.795 1.00 48.06 176 GLU A O 1
ATOM 1420 N N . ARG A 1 177 ? 0.373 -39.581 26.915 1.00 37.56 177 ARG A N 1
ATOM 1421 C CA . ARG A 1 177 ? 0.927 -40.421 27.980 1.00 37.56 177 ARG A CA 1
ATOM 1422 C C . ARG A 1 177 ? 0.235 -40.052 29.278 1.00 37.56 177 ARG A C 1
ATOM 1424 O O . ARG A 1 177 ? 0.744 -39.273 30.077 1.00 37.56 177 ARG A O 1
ATOM 1431 N N . LYS A 1 178 ? -0.945 -40.634 29.478 1.00 43.22 178 LYS A N 1
ATOM 1432 C CA . LYS A 1 178 ? -1.537 -40.768 30.806 1.00 43.22 178 LYS A CA 1
ATOM 1433 C C . LYS A 1 178 ? -0.726 -41.829 31.552 1.00 43.22 178 LYS A C 1
ATOM 1435 O O . LYS A 1 178 ? -0.732 -42.989 31.151 1.00 43.22 178 LYS A O 1
ATOM 1440 N N . ALA A 1 179 ? -0.001 -41.427 32.592 1.00 35.47 179 ALA A N 1
ATOM 1441 C CA . ALA A 1 179 ? 0.654 -42.347 33.519 1.00 35.47 179 ALA A CA 1
ATOM 1442 C C . ALA A 1 179 ? -0.047 -42.304 34.895 1.00 35.47 179 ALA A C 1
ATOM 1444 O O . ALA A 1 179 ? -0.595 -41.258 35.248 1.00 35.47 179 ALA A O 1
ATOM 1445 N N . PRO A 1 180 ? -0.107 -43.445 35.610 1.00 46.19 180 PRO A N 1
ATOM 1446 C CA . PRO A 1 180 ? -1.164 -43.775 36.570 1.00 46.19 180 PRO A CA 1
ATOM 1447 C C . PRO A 1 180 ? -0.874 -43.363 38.025 1.00 46.19 180 PRO A C 1
ATOM 1449 O O . PRO A 1 180 ? 0.271 -43.145 38.411 1.00 46.19 180 PRO A O 1
ATOM 1452 N N . GLU A 1 181 ? -1.948 -43.308 38.820 1.00 35.41 181 GLU A N 1
ATOM 1453 C CA . GLU A 1 181 ? -1.977 -43.110 40.281 1.00 35.41 181 GLU A CA 1
ATOM 1454 C C . GLU A 1 181 ? -1.087 -44.113 41.058 1.00 35.41 181 GLU A C 1
ATOM 1456 O O . GLU A 1 181 ? -0.924 -45.257 40.618 1.00 35.41 181 GLU A O 1
ATOM 1461 N N . PRO A 1 182 ? -0.540 -43.734 42.233 1.00 41.44 182 PRO A N 1
ATOM 1462 C CA . PRO A 1 182 ? 0.416 -44.548 42.978 1.00 41.44 182 PRO A CA 1
ATOM 1463 C C . PRO A 1 182 ? -0.269 -45.542 43.935 1.00 41.44 182 PRO A C 1
ATOM 1465 O O . PRO A 1 182 ? -0.988 -45.144 44.850 1.00 41.44 182 PRO A O 1
ATOM 1468 N N . SER A 1 183 ? 0.025 -46.840 43.800 1.00 31.66 183 SER A N 1
ATOM 1469 C CA . SER A 1 183 ? -0.280 -47.854 44.823 1.00 31.66 183 SER A CA 1
ATOM 1470 C C . SER A 1 183 ? 0.995 -48.460 45.411 1.00 31.66 183 SER A C 1
ATOM 1472 O O . SER A 1 183 ? 1.950 -48.772 44.704 1.00 31.66 183 SER A O 1
ATOM 1474 N N . THR A 1 184 ? 0.974 -48.626 46.726 1.00 39.34 184 THR A N 1
ATOM 1475 C CA . THR A 1 184 ? 2.030 -49.103 47.621 1.00 39.34 184 THR A CA 1
ATOM 1476 C C . THR A 1 184 ? 2.374 -50.588 47.437 1.00 39.34 184 THR A C 1
ATOM 1478 O O . THR A 1 184 ? 1.480 -51.409 47.269 1.00 39.34 184 THR A O 1
ATOM 1481 N N . THR A 1 185 ? 3.663 -50.952 47.526 1.00 31.14 185 THR A N 1
ATOM 1482 C CA . THR A 1 185 ? 4.250 -52.044 48.353 1.00 31.14 185 THR A CA 1
ATOM 1483 C C . THR A 1 185 ? 5.726 -52.287 47.996 1.00 31.14 185 THR A C 1
ATOM 1485 O O . THR A 1 185 ? 6.200 -51.922 46.926 1.00 31.14 185 THR A O 1
ATOM 1488 N N . ALA A 1 186 ? 6.474 -52.809 48.968 1.00 33.12 186 ALA A N 1
ATOM 1489 C CA . ALA A 1 186 ? 7.929 -52.793 49.058 1.00 33.12 186 ALA A CA 1
ATOM 1490 C C . ALA A 1 186 ? 8.649 -54.037 48.486 1.00 33.12 186 ALA A C 1
ATOM 1492 O O . ALA A 1 186 ? 8.103 -55.133 48.494 1.00 33.12 186 ALA A O 1
ATOM 1493 N N . ALA A 1 187 ? 9.938 -53.813 48.180 1.00 34.00 187 ALA A N 1
ATOM 1494 C CA . ALA A 1 187 ? 11.105 -54.707 48.286 1.00 34.00 187 ALA A CA 1
ATOM 1495 C C . ALA A 1 187 ? 11.353 -55.823 47.234 1.00 34.00 187 ALA A C 1
ATOM 1497 O O . ALA A 1 187 ? 10.668 -56.836 47.200 1.00 34.00 187 ALA A O 1
ATOM 1498 N N . ASP A 1 188 ? 12.480 -55.684 46.510 1.00 30.95 188 ASP A N 1
ATOM 1499 C CA . ASP A 1 188 ? 13.716 -56.495 46.664 1.00 30.95 188 ASP A CA 1
ATOM 1500 C C . ASP A 1 188 ? 14.350 -57.072 45.367 1.00 30.95 188 ASP A C 1
ATOM 1502 O O . ASP A 1 188 ? 13.708 -57.758 44.582 1.00 30.95 188 ASP A O 1
ATOM 1506 N N . ARG A 1 189 ? 15.673 -56.837 45.257 1.00 32.94 189 ARG A N 1
ATOM 1507 C CA . ARG A 1 189 ? 16.758 -57.550 44.534 1.00 32.94 189 ARG A CA 1
ATOM 1508 C C . ARG A 1 189 ? 16.719 -57.797 43.006 1.00 32.94 189 ARG A C 1
ATOM 1510 O O . ARG A 1 189 ? 15.909 -58.557 42.500 1.00 32.94 189 ARG A O 1
ATOM 1517 N N . GLY A 1 190 ? 17.818 -57.401 42.332 1.00 28.45 190 GLY A N 1
ATOM 1518 C CA . GLY A 1 190 ? 18.460 -58.270 41.317 1.00 28.45 190 GLY A CA 1
ATOM 1519 C C . GLY A 1 190 ? 19.136 -57.626 40.092 1.00 28.45 190 GLY A C 1
ATOM 1520 O O . GLY A 1 190 ? 18.489 -57.317 39.109 1.00 28.45 190 GLY A O 1
ATOM 1521 N N . ARG A 1 191 ? 20.468 -57.518 40.161 1.00 36.22 191 ARG A N 1
ATOM 1522 C CA . ARG A 1 191 ? 21.522 -57.118 39.193 1.00 36.22 191 ARG A CA 1
ATOM 1523 C C . ARG A 1 191 ? 21.540 -57.805 37.791 1.00 36.22 191 ARG A C 1
ATOM 1525 O O . ARG A 1 191 ? 21.124 -58.949 37.671 1.00 36.22 191 ARG A O 1
ATOM 1532 N N . THR A 1 192 ? 22.270 -57.158 36.850 1.00 29.55 192 THR A N 1
ATOM 1533 C CA . THR A 1 192 ? 22.876 -57.585 35.535 1.00 29.55 192 THR A CA 1
ATOM 1534 C C . THR A 1 192 ? 22.029 -57.202 34.305 1.00 29.55 192 THR A C 1
ATOM 1536 O O . THR A 1 192 ? 20.832 -57.424 34.332 1.00 29.55 192 THR A O 1
ATOM 1539 N N . THR A 1 193 ? 22.472 -56.519 33.234 1.00 31.50 193 THR A N 1
ATOM 1540 C CA . THR A 1 193 ? 23.684 -56.531 32.371 1.00 31.50 193 THR A CA 1
ATOM 1541 C C . THR A 1 193 ? 23.612 -55.223 31.533 1.00 31.50 193 THR A C 1
ATOM 1543 O O . THR A 1 193 ? 22.520 -54.859 31.124 1.00 31.50 193 THR A O 1
ATOM 1546 N N . GLY A 1 194 ? 24.617 -54.353 31.388 1.00 30.41 194 GLY A N 1
ATOM 1547 C CA . GLY A 1 194 ? 25.798 -54.497 30.528 1.00 30.41 194 GLY A CA 1
ATOM 1548 C C . GLY A 1 194 ? 25.696 -53.618 29.261 1.00 30.41 194 GLY A C 1
ATOM 1549 O O . GLY A 1 194 ? 24.968 -53.959 28.344 1.00 30.41 194 GLY A O 1
ATOM 1550 N N . GLN A 1 195 ? 26.440 -52.502 29.260 1.00 45.53 195 GLN A N 1
ATOM 1551 C CA . GLN A 1 195 ? 27.204 -51.921 28.136 1.00 45.53 195 GLN A CA 1
ATOM 1552 C C . GLN A 1 195 ? 26.564 -51.906 26.733 1.00 45.53 195 GLN A C 1
ATOM 1554 O O . GLN A 1 195 ? 26.661 -52.906 26.035 1.00 45.53 195 GLN A O 1
ATOM 1559 N N . GLN A 1 196 ? 26.049 -50.748 26.280 1.00 40.19 196 GLN A N 1
ATOM 1560 C CA . GLN A 1 196 ? 25.993 -50.342 24.854 1.00 40.19 196 GLN A CA 1
ATOM 1561 C C . GLN A 1 196 ? 25.345 -48.945 24.666 1.00 40.19 196 GLN A C 1
ATOM 1563 O O . GLN A 1 196 ? 24.296 -48.832 24.045 1.00 40.19 196 GLN A O 1
ATOM 1568 N N . THR A 1 197 ? 25.921 -47.849 25.182 1.00 40.62 197 THR A N 1
ATOM 1569 C CA . THR A 1 197 ? 25.422 -46.491 24.822 1.00 40.62 197 THR A CA 1
ATOM 1570 C C . THR A 1 197 ? 26.478 -45.400 24.651 1.00 40.62 197 THR A C 1
ATOM 1572 O O . THR A 1 197 ? 26.166 -44.360 24.078 1.00 40.62 197 THR A O 1
ATOM 1575 N N . ASP A 1 198 ? 27.732 -45.615 25.048 1.00 45.31 198 ASP A N 1
ATOM 1576 C CA . ASP A 1 198 ? 28.646 -44.474 25.228 1.00 45.31 198 ASP A CA 1
ATOM 1577 C C . ASP A 1 198 ? 29.465 -44.100 23.978 1.00 45.31 198 ASP A C 1
ATOM 1579 O O . ASP A 1 198 ? 30.060 -43.032 23.932 1.00 45.31 198 ASP A O 1
ATOM 1583 N N . VAL A 1 199 ? 29.449 -44.916 22.915 1.00 48.69 199 VAL A N 1
ATOM 1584 C CA . VAL A 1 199 ? 30.234 -44.647 21.686 1.00 48.69 199 VAL A CA 1
ATOM 1585 C C . VAL A 1 199 ? 29.455 -43.813 20.657 1.00 48.69 199 VAL A C 1
ATOM 1587 O O . VAL A 1 199 ? 30.046 -43.104 19.847 1.00 48.69 199 VAL A O 1
ATOM 1590 N N . ALA A 1 200 ? 28.118 -43.854 20.694 1.00 49.94 200 ALA A N 1
ATOM 1591 C CA . ALA A 1 200 ? 27.276 -43.094 19.768 1.00 49.94 200 ALA A CA 1
ATOM 1592 C C . ALA A 1 200 ? 27.146 -41.614 20.168 1.00 49.94 200 ALA A C 1
ATOM 1594 O O . ALA A 1 200 ? 26.966 -40.761 19.306 1.00 49.94 200 ALA A O 1
ATOM 1595 N N . ALA A 1 201 ? 27.264 -41.294 21.460 1.00 53.56 201 ALA A N 1
ATOM 1596 C CA . ALA A 1 201 ? 27.158 -39.920 21.947 1.00 53.56 201 ALA A CA 1
ATOM 1597 C C . ALA A 1 201 ? 28.393 -39.068 21.596 1.00 53.56 201 ALA A C 1
ATOM 1599 O O . ALA A 1 201 ? 28.240 -37.894 21.259 1.00 53.56 201 ALA A O 1
ATOM 1600 N N . ASP A 1 202 ? 29.595 -39.657 21.610 1.00 53.56 202 ASP A N 1
ATOM 1601 C CA . ASP A 1 202 ? 30.836 -38.932 21.297 1.00 53.56 202 ASP A CA 1
ATOM 1602 C C . ASP A 1 202 ? 30.965 -38.602 19.801 1.00 53.56 202 ASP A C 1
ATOM 1604 O O . ASP A 1 202 ? 31.345 -37.485 19.452 1.00 53.56 202 ASP A O 1
ATOM 1608 N N . GLN A 1 203 ? 30.537 -39.499 18.901 1.00 55.28 203 GLN A N 1
ATOM 1609 C CA . GLN A 1 203 ? 30.595 -39.243 17.451 1.00 55.28 203 GLN A CA 1
ATOM 1610 C C . GLN A 1 203 ? 29.638 -38.126 17.002 1.00 55.28 203 GLN A C 1
ATOM 1612 O O . GLN A 1 203 ? 29.959 -37.353 16.100 1.00 55.28 203 GLN A O 1
ATOM 1617 N N . VAL A 1 204 ? 28.472 -38.000 17.646 1.00 60.38 204 VAL A N 1
ATOM 1618 C CA . VAL A 1 204 ? 27.498 -36.935 17.338 1.00 60.38 204 VAL A CA 1
ATOM 1619 C C . VAL A 1 204 ? 27.995 -35.578 17.848 1.00 60.38 204 VAL A C 1
ATOM 1621 O O . VAL A 1 204 ? 27.737 -34.544 17.230 1.00 60.38 204 VAL A O 1
ATOM 1624 N N . LYS A 1 205 ? 28.749 -35.571 18.952 1.00 64.50 205 LYS A N 1
ATOM 1625 C CA . LYS A 1 205 ? 29.318 -34.353 19.529 1.00 64.50 205 LYS A CA 1
ATOM 1626 C C . LYS A 1 205 ? 30.507 -33.836 18.714 1.00 64.50 205 LYS A C 1
ATOM 1628 O O . LYS A 1 205 ? 30.564 -32.642 18.437 1.00 64.50 205 LYS A O 1
ATOM 1633 N N . GLU A 1 206 ? 31.380 -34.730 18.249 1.00 65.38 206 GLU A N 1
ATOM 1634 C CA . GLU A 1 206 ? 32.510 -34.386 17.376 1.00 65.38 206 GLU A CA 1
ATOM 1635 C C . GLU A 1 206 ? 32.033 -33.799 16.034 1.00 65.38 206 GLU A C 1
ATOM 1637 O O . GLU A 1 206 ? 32.518 -32.752 15.607 1.00 65.38 206 GLU A O 1
ATOM 1642 N N . GLN A 1 207 ? 30.996 -34.384 15.418 1.00 61.88 207 GLN A N 1
ATOM 1643 C CA . GLN A 1 207 ? 30.406 -33.854 14.180 1.00 61.88 207 GLN A CA 1
ATOM 1644 C C . GLN A 1 207 ? 29.750 -32.475 14.369 1.00 61.88 207 GLN A C 1
ATOM 1646 O O . GLN A 1 207 ? 29.882 -31.601 13.508 1.00 61.88 207 GLN A O 1
ATOM 1651 N N . ALA A 1 208 ? 29.086 -32.241 15.506 1.00 66.62 208 ALA A N 1
ATOM 1652 C CA . ALA A 1 208 ? 28.475 -30.948 15.815 1.00 66.62 208 ALA A CA 1
ATOM 1653 C C . ALA A 1 208 ? 29.520 -29.841 16.062 1.00 66.62 208 ALA A C 1
ATOM 1655 O O . ALA A 1 208 ? 29.316 -28.687 15.665 1.00 66.62 208 ALA A O 1
ATOM 1656 N N . GLU A 1 209 ? 30.651 -30.175 16.687 1.00 73.88 209 GLU A N 1
ATOM 1657 C CA . GLU A 1 209 ? 31.745 -29.230 16.927 1.00 73.88 209 GLU A CA 1
ATOM 1658 C C . GLU A 1 209 ? 32.481 -28.861 15.628 1.00 73.88 209 GLU A C 1
ATOM 1660 O O . GLU A 1 209 ? 32.782 -27.680 15.407 1.00 73.88 209 GLU A O 1
ATOM 1665 N N . ASP A 1 210 ? 32.676 -29.821 14.722 1.00 72.69 210 ASP A N 1
ATOM 1666 C CA . ASP A 1 210 ? 33.324 -29.597 13.425 1.00 72.69 210 ASP A CA 1
ATOM 1667 C C . ASP A 1 210 ? 32.463 -28.744 12.474 1.00 72.69 210 ASP A C 1
ATOM 1669 O O . ASP A 1 210 ? 32.961 -27.838 11.790 1.00 72.69 210 ASP A O 1
ATOM 1673 N N . GLU A 1 211 ? 31.141 -28.948 12.477 1.00 73.00 211 GLU A N 1
ATOM 1674 C CA . GLU A 1 211 ? 30.205 -28.064 11.773 1.00 73.00 211 GLU A CA 1
ATOM 1675 C C . GLU A 1 211 ? 30.182 -26.651 12.368 1.00 73.00 211 GLU A C 1
ATOM 1677 O O . GLU A 1 211 ? 30.174 -25.657 11.630 1.00 73.00 211 GLU A O 1
ATOM 1682 N N . GLY A 1 212 ? 30.225 -26.538 13.699 1.00 73.94 212 GLY A N 1
ATOM 1683 C CA . GLY A 1 212 ? 30.337 -25.256 14.392 1.00 73.94 212 GLY A CA 1
ATOM 1684 C C . GLY A 1 212 ? 31.609 -24.493 14.008 1.00 73.94 212 GLY A C 1
ATOM 1685 O O . GLY A 1 212 ? 31.570 -23.273 13.812 1.00 73.94 212 GLY A O 1
ATOM 1686 N N . ARG A 1 213 ? 32.728 -25.204 13.828 1.00 79.50 213 ARG A N 1
ATOM 1687 C CA . ARG A 1 213 ? 34.020 -24.634 13.419 1.00 79.50 213 ARG A CA 1
ATOM 1688 C C . ARG A 1 213 ? 34.000 -24.134 11.974 1.00 79.50 213 ARG A C 1
ATOM 1690 O O . ARG A 1 213 ? 34.437 -23.010 11.718 1.00 79.50 213 ARG A O 1
ATOM 1697 N N . LYS A 1 214 ? 33.413 -24.905 11.050 1.00 79.88 214 LYS A N 1
ATOM 1698 C CA . LYS A 1 214 ? 33.225 -24.500 9.641 1.00 79.88 214 LYS A CA 1
ATOM 1699 C C . LYS A 1 214 ? 32.350 -23.251 9.513 1.00 79.88 214 LYS A C 1
ATOM 1701 O O . LYS A 1 214 ? 32.686 -22.344 8.754 1.00 79.88 214 LYS A O 1
ATOM 1706 N N . ARG A 1 215 ? 31.272 -23.152 10.303 1.00 74.25 215 ARG A N 1
ATOM 1707 C CA . ARG A 1 215 ? 30.397 -21.963 10.317 1.00 74.25 215 ARG A CA 1
ATOM 1708 C C . ARG A 1 215 ? 31.115 -20.717 10.839 1.00 74.25 215 ARG A C 1
ATOM 1710 O O . ARG A 1 215 ? 30.926 -19.642 10.280 1.00 74.25 215 ARG A O 1
ATOM 1717 N N . ARG A 1 216 ? 31.971 -20.843 11.863 1.00 77.56 216 ARG A N 1
ATOM 1718 C CA . ARG A 1 2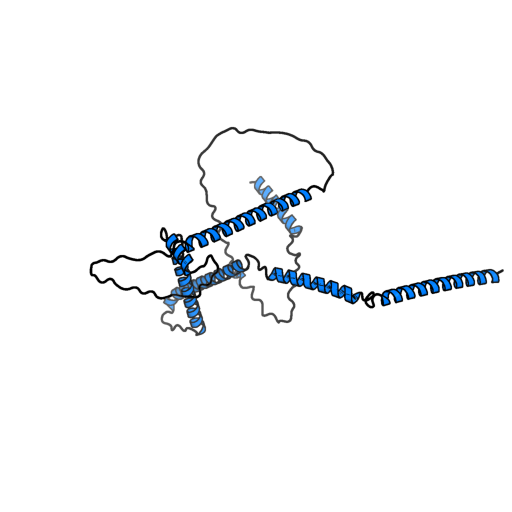16 ? 32.768 -19.710 12.372 1.00 77.56 216 ARG A CA 1
ATOM 1719 C C . ARG A 1 216 ? 33.778 -19.202 11.342 1.00 77.56 216 ARG A C 1
ATOM 1721 O O . ARG A 1 216 ? 33.863 -17.992 11.158 1.00 77.56 216 ARG A O 1
ATOM 1728 N N . MET A 1 217 ? 34.467 -20.094 10.625 1.00 74.25 217 MET A N 1
ATOM 1729 C CA . MET A 1 217 ? 35.393 -19.679 9.560 1.00 74.25 217 MET A CA 1
ATOM 1730 C C . MET A 1 217 ? 34.677 -18.988 8.392 1.00 74.25 217 MET A C 1
ATOM 1732 O O . MET A 1 217 ? 35.158 -17.969 7.906 1.00 74.25 217 MET A O 1
ATOM 1736 N N . ALA A 1 218 ? 33.485 -19.455 8.004 1.00 76.38 218 ALA A N 1
ATOM 1737 C CA . ALA A 1 218 ? 32.693 -18.803 6.957 1.00 76.38 218 ALA A CA 1
ATOM 1738 C C . ALA A 1 218 ? 32.263 -17.369 7.334 1.00 76.38 218 ALA A C 1
ATOM 1740 O O . ALA A 1 218 ? 32.245 -16.480 6.483 1.00 76.38 218 ALA A O 1
ATOM 1741 N N . VAL A 1 219 ? 31.947 -17.127 8.612 1.00 76.19 219 VAL A N 1
ATOM 1742 C CA . VAL A 1 219 ? 31.581 -15.790 9.112 1.00 76.19 219 VAL A CA 1
ATOM 1743 C C . VAL A 1 219 ? 32.790 -14.850 9.153 1.00 76.19 219 VAL A C 1
ATOM 1745 O O . VAL A 1 219 ? 32.651 -13.664 8.848 1.00 76.19 219 VAL A O 1
ATOM 1748 N N . GLU A 1 220 ? 33.982 -15.349 9.489 1.00 74.25 220 GLU A N 1
ATOM 1749 C CA . GLU A 1 220 ? 35.203 -14.535 9.443 1.00 74.25 220 GLU A CA 1
ATOM 1750 C C . GLU A 1 220 ? 35.636 -14.205 8.004 1.00 74.25 220 GLU A C 1
ATOM 1752 O O . GLU A 1 220 ? 36.017 -13.062 7.735 1.00 74.25 220 GLU A O 1
ATOM 1757 N N . ASP A 1 221 ? 35.476 -15.129 7.053 1.00 75.81 221 ASP A N 1
ATOM 1758 C CA . ASP A 1 221 ? 35.725 -14.877 5.624 1.00 75.81 221 ASP A CA 1
ATOM 1759 C C . ASP A 1 221 ? 34.754 -13.848 5.018 1.00 75.81 221 ASP A C 1
ATOM 1761 O O . ASP A 1 221 ? 35.151 -12.994 4.220 1.00 75.81 221 ASP A O 1
ATOM 1765 N N . GLU A 1 222 ? 33.480 -13.868 5.414 1.00 72.00 222 GLU A N 1
ATOM 1766 C CA . GLU A 1 222 ? 32.507 -12.834 5.028 1.00 72.00 222 GLU A CA 1
ATOM 1767 C C . GLU A 1 222 ? 32.889 -11.462 5.605 1.00 72.00 222 GLU A C 1
ATOM 1769 O O . GLU A 1 222 ? 32.862 -10.445 4.905 1.00 72.00 222 GLU A O 1
ATOM 1774 N N . LYS A 1 223 ? 33.334 -11.422 6.866 1.00 72.12 223 LYS A N 1
ATOM 1775 C CA . LYS A 1 223 ? 33.729 -10.177 7.537 1.00 72.12 223 LYS A CA 1
ATOM 1776 C C . LYS A 1 223 ? 34.989 -9.558 6.921 1.00 72.12 223 LYS A C 1
ATOM 1778 O O . LYS A 1 223 ? 35.058 -8.335 6.774 1.00 72.12 223 LYS A O 1
ATOM 1783 N N . THR A 1 224 ? 35.962 -10.373 6.510 1.00 72.44 224 THR A N 1
ATOM 1784 C CA . THR A 1 224 ? 37.178 -9.895 5.824 1.00 72.44 224 THR A CA 1
ATOM 1785 C C . THR A 1 224 ? 36.889 -9.430 4.393 1.00 72.44 224 THR A C 1
ATOM 1787 O O . THR A 1 224 ? 37.401 -8.385 3.978 1.00 72.44 224 THR A O 1
ATOM 1790 N N . LYS A 1 225 ? 35.990 -10.102 3.657 1.00 71.81 225 LYS A N 1
ATOM 1791 C CA . LYS A 1 225 ? 35.510 -9.640 2.338 1.00 71.81 225 LYS A CA 1
ATOM 1792 C C . LYS A 1 225 ? 34.718 -8.333 2.424 1.00 71.81 225 LYS A C 1
ATOM 1794 O O . LYS A 1 225 ? 34.899 -7.451 1.578 1.00 71.81 225 LYS A O 1
ATOM 1799 N N . ALA A 1 226 ? 33.886 -8.168 3.452 1.00 68.75 226 ALA A N 1
ATOM 1800 C CA . ALA A 1 226 ? 33.152 -6.930 3.705 1.00 68.75 226 ALA A CA 1
ATOM 1801 C C . ALA A 1 226 ? 34.096 -5.758 4.033 1.00 68.75 226 ALA A C 1
ATOM 1803 O O . ALA A 1 226 ? 33.940 -4.666 3.479 1.00 68.75 226 ALA A O 1
ATOM 1804 N N . ALA A 1 227 ? 35.129 -5.993 4.851 1.00 68.69 227 ALA A N 1
ATOM 1805 C CA . ALA A 1 227 ? 36.159 -4.995 5.143 1.00 68.69 227 ALA A CA 1
ATOM 1806 C C . ALA A 1 227 ? 36.972 -4.606 3.889 1.00 68.69 227 ALA A C 1
ATOM 1808 O O . ALA A 1 227 ? 37.235 -3.422 3.664 1.00 68.69 227 ALA A O 1
ATOM 1809 N N . GLY A 1 228 ? 37.298 -5.572 3.021 1.00 66.00 228 GLY A N 1
ATOM 1810 C CA . GLY A 1 228 ? 37.966 -5.318 1.739 1.00 66.00 228 GLY A CA 1
ATOM 1811 C C . GLY A 1 228 ? 37.130 -4.467 0.773 1.00 66.00 228 GLY A C 1
ATOM 1812 O O . GLY A 1 228 ? 37.659 -3.562 0.124 1.00 66.00 228 GLY A O 1
ATOM 1813 N N . ARG A 1 229 ? 35.807 -4.684 0.722 1.00 63.59 229 ARG A N 1
ATOM 1814 C CA . ARG A 1 229 ? 34.879 -3.850 -0.067 1.00 63.59 229 ARG A CA 1
ATOM 1815 C C . ARG A 1 229 ? 34.760 -2.423 0.474 1.00 63.59 229 ARG A C 1
ATOM 1817 O O . ARG A 1 229 ? 34.736 -1.484 -0.319 1.00 63.59 229 ARG A O 1
ATOM 1824 N N . ALA A 1 230 ? 34.745 -2.245 1.794 1.00 62.44 230 ALA A N 1
ATOM 1825 C CA . ALA A 1 230 ? 34.724 -0.919 2.414 1.00 62.44 230 ALA A CA 1
ATOM 1826 C C . ALA A 1 230 ? 36.017 -0.123 2.136 1.00 62.44 230 ALA A C 1
ATOM 1828 O O . ALA A 1 230 ? 35.958 1.072 1.844 1.00 62.44 230 ALA A O 1
ATOM 1829 N N . ALA A 1 231 ? 37.178 -0.788 2.138 1.00 60.56 231 ALA A N 1
ATOM 1830 C CA . ALA A 1 231 ? 38.462 -0.172 1.794 1.00 60.56 231 ALA A CA 1
ATOM 1831 C C . ALA A 1 231 ? 38.604 0.161 0.291 1.00 60.56 231 ALA A C 1
ATOM 1833 O O . ALA A 1 231 ? 39.278 1.124 -0.075 1.00 60.56 231 ALA A O 1
ATOM 1834 N N . ALA A 1 232 ? 37.952 -0.599 -0.596 1.00 56.12 232 ALA A N 1
ATOM 1835 C CA . ALA A 1 232 ? 37.907 -0.287 -2.026 1.00 56.12 232 ALA A CA 1
ATOM 1836 C C . ALA A 1 232 ? 37.012 0.931 -2.329 1.00 56.12 232 ALA A C 1
ATOM 1838 O O . ALA A 1 232 ? 37.352 1.747 -3.187 1.00 56.12 232 ALA A O 1
ATOM 1839 N N . ALA A 1 233 ? 35.912 1.098 -1.587 1.00 58.31 233 ALA A N 1
ATOM 1840 C CA . ALA A 1 233 ? 35.008 2.239 -1.727 1.00 58.31 233 ALA A CA 1
ATOM 1841 C C . ALA A 1 233 ? 35.649 3.569 -1.281 1.00 58.31 233 ALA A C 1
ATOM 1843 O O . ALA A 1 233 ? 35.427 4.598 -1.917 1.00 58.31 233 ALA A O 1
ATOM 1844 N N . SER A 1 234 ? 36.505 3.561 -0.251 1.00 59.06 234 SER A N 1
ATOM 1845 C CA . SER A 1 234 ? 37.195 4.774 0.218 1.00 59.06 234 SER A CA 1
ATOM 1846 C C . SER A 1 234 ? 38.318 5.252 -0.716 1.00 59.06 234 SER A C 1
ATOM 1848 O O . SER A 1 234 ? 38.647 6.437 -0.719 1.00 59.06 234 SER A O 1
ATOM 1850 N N . ARG A 1 235 ? 38.868 4.376 -1.573 1.00 55.19 235 ARG A N 1
ATOM 1851 C CA . ARG A 1 235 ? 39.877 4.741 -2.590 1.00 55.19 235 ARG A CA 1
ATOM 1852 C C . ARG A 1 235 ? 39.292 5.341 -3.874 1.00 55.19 235 ARG A C 1
ATOM 1854 O O . ARG A 1 235 ? 40.025 6.000 -4.607 1.00 55.19 235 ARG A O 1
ATOM 1861 N N . ALA A 1 236 ? 37.997 5.161 -4.139 1.00 49.62 236 ALA A N 1
ATOM 1862 C CA . ALA A 1 236 ? 37.332 5.695 -5.333 1.00 49.62 236 ALA A CA 1
ATOM 1863 C C . ALA A 1 236 ? 36.853 7.158 -5.183 1.00 49.62 236 ALA A C 1
ATOM 1865 O O . ALA A 1 236 ? 36.535 7.796 -6.181 1.00 49.62 236 ALA A O 1
ATOM 1866 N N . GLY A 1 237 ? 36.841 7.712 -3.963 1.00 46.91 237 GLY A N 1
ATOM 1867 C CA . GLY A 1 237 ? 36.373 9.079 -3.678 1.00 46.91 237 GLY A CA 1
ATOM 1868 C C . GLY A 1 237 ? 37.422 10.193 -3.805 1.00 46.91 237 GLY A C 1
ATOM 1869 O O . GLY A 1 237 ? 37.096 11.355 -3.593 1.00 46.91 237 GLY A O 1
ATOM 1870 N N . ALA A 1 238 ? 38.675 9.876 -4.142 1.00 43.88 238 ALA A N 1
ATOM 1871 C CA . ALA A 1 238 ? 39.791 10.825 -4.103 1.00 43.88 238 ALA A CA 1
ATOM 1872 C C . ALA A 1 238 ? 40.311 11.227 -5.497 1.00 43.88 238 ALA A C 1
ATOM 1874 O O . ALA A 1 238 ? 41.518 11.239 -5.711 1.00 43.88 238 ALA A O 1
ATOM 1875 N N . LYS A 1 239 ? 39.434 11.530 -6.467 1.00 44.09 239 LYS A N 1
ATOM 1876 C CA . LYS A 1 239 ? 39.817 12.180 -7.741 1.00 44.09 239 LYS A CA 1
ATOM 1877 C C . LYS A 1 239 ? 38.679 13.030 -8.328 1.00 44.09 239 LYS A C 1
ATOM 1879 O O . LYS A 1 239 ? 38.116 12.679 -9.356 1.00 44.09 239 LYS A O 1
ATOM 1884 N N . SER A 1 240 ? 38.379 14.174 -7.716 1.00 37.00 240 SER A N 1
ATOM 1885 C CA . SER A 1 240 ? 37.756 15.309 -8.420 1.00 37.00 240 SER A CA 1
ATOM 1886 C C . SER A 1 240 ? 37.827 16.584 -7.578 1.00 37.00 240 SER A C 1
ATOM 1888 O O . SER A 1 240 ? 37.258 16.623 -6.491 1.00 37.00 240 SER A O 1
ATOM 1890 N N . GLY A 1 241 ? 38.470 17.627 -8.112 1.00 32.00 241 GLY A N 1
ATOM 1891 C CA . GLY A 1 241 ? 38.264 19.013 -7.675 1.00 32.00 241 GLY A CA 1
ATOM 1892 C C . GLY A 1 241 ? 39.509 19.732 -7.161 1.00 32.00 241 GLY A C 1
ATOM 1893 O O . GLY A 1 241 ? 39.687 19.878 -5.959 1.00 32.00 241 GLY A O 1
ATOM 1894 N N . ALA A 1 242 ? 40.338 20.221 -8.084 1.00 30.81 242 ALA A N 1
ATOM 1895 C CA . ALA A 1 242 ? 41.278 21.314 -7.847 1.00 30.81 242 ALA A CA 1
ATOM 1896 C C . ALA A 1 242 ? 40.612 22.649 -8.246 1.00 30.81 242 ALA A C 1
ATOM 1898 O O . ALA A 1 242 ? 39.967 22.694 -9.293 1.00 30.81 242 ALA A O 1
ATOM 1899 N N . GLY A 1 243 ? 40.798 23.713 -7.448 1.00 30.78 243 GLY A N 1
ATOM 1900 C CA . GLY A 1 243 ? 40.474 25.105 -7.810 1.00 30.78 243 GLY A CA 1
ATOM 1901 C C . GLY A 1 243 ? 40.194 26.046 -6.620 1.00 30.78 243 GLY A C 1
ATOM 1902 O O . GLY A 1 243 ? 39.080 26.025 -6.118 1.00 30.78 243 GLY A O 1
ATOM 1903 N N . SER A 1 244 ? 41.223 26.817 -6.205 1.00 35.41 244 SER A N 1
ATOM 1904 C CA . SER A 1 244 ? 41.277 28.228 -5.688 1.00 35.41 244 SER A CA 1
ATOM 1905 C C . SER A 1 244 ? 40.055 28.846 -4.957 1.00 35.41 244 SER A C 1
ATOM 1907 O O . SER A 1 244 ? 38.942 28.719 -5.438 1.00 35.41 244 SER A O 1
ATOM 1909 N N . GLU A 1 245 ? 40.126 29.660 -3.889 1.00 32.16 245 GLU A N 1
ATOM 1910 C CA . GLU A 1 245 ? 41.170 30.545 -3.339 1.00 32.16 245 GLU A CA 1
ATOM 1911 C C . GLU A 1 245 ? 40.756 31.083 -1.932 1.00 32.16 245 GLU A C 1
ATOM 1913 O O . GLU A 1 245 ? 39.580 31.320 -1.673 1.00 32.16 245 GLU A O 1
ATOM 1918 N N . ALA A 1 246 ? 41.754 31.276 -1.056 1.00 32.81 246 ALA A N 1
ATOM 1919 C CA . ALA A 1 246 ? 41.920 32.232 0.060 1.00 32.81 246 ALA A CA 1
ATOM 1920 C C . ALA A 1 246 ? 40.740 32.739 0.941 1.00 32.81 246 ALA A C 1
ATOM 1922 O O . ALA A 1 246 ? 39.956 33.581 0.509 1.00 32.81 246 ALA A O 1
ATOM 1923 N N . ARG A 1 247 ? 40.812 32.472 2.266 1.00 31.69 247 ARG A N 1
ATOM 1924 C CA . ARG A 1 247 ? 40.981 33.523 3.310 1.00 31.69 247 ARG A CA 1
ATOM 1925 C C . ARG A 1 247 ? 41.390 32.954 4.688 1.00 31.69 247 ARG A C 1
ATOM 1927 O O . ARG A 1 247 ? 40.831 31.964 5.144 1.00 31.69 247 ARG A O 1
ATOM 1934 N N . ALA A 1 248 ? 42.379 33.616 5.296 1.00 35.03 248 ALA A N 1
ATOM 1935 C CA . ALA A 1 248 ? 43.015 33.406 6.608 1.00 35.03 248 ALA A CA 1
ATOM 1936 C C . ALA A 1 248 ? 42.016 33.246 7.778 1.00 35.03 248 ALA A C 1
ATOM 1938 O O . ALA A 1 248 ? 41.000 33.935 7.807 1.00 35.03 248 ALA A O 1
ATOM 1939 N N . GLN A 1 249 ? 42.171 32.223 8.630 1.00 40.75 249 GLN A N 1
ATOM 1940 C CA . GLN A 1 249 ? 42.886 32.238 9.926 1.00 40.75 249 GLN A CA 1
ATOM 1941 C C . GLN A 1 249 ? 42.478 33.386 10.863 1.00 40.75 249 GLN A C 1
ATOM 1943 O O . GLN A 1 249 ? 42.872 34.525 10.641 1.00 40.75 249 GLN A O 1
ATOM 1948 N N . ASP A 1 250 ? 41.781 33.044 11.951 1.00 33.59 250 ASP A N 1
ATOM 1949 C CA . ASP A 1 250 ? 42.236 33.465 13.277 1.00 33.59 250 ASP A CA 1
ATOM 1950 C C . ASP A 1 250 ? 41.866 32.415 14.338 1.00 33.59 250 ASP A C 1
ATOM 1952 O O . ASP A 1 250 ? 40.814 31.771 14.292 1.00 33.59 250 ASP A O 1
ATOM 1956 N N . ASP A 1 251 ? 42.817 32.227 15.238 1.00 39.81 251 ASP A N 1
ATOM 1957 C CA . ASP A 1 251 ? 42.921 31.229 16.286 1.00 39.81 251 ASP A CA 1
ATOM 1958 C C . ASP A 1 251 ? 42.020 31.546 17.489 1.00 39.81 251 ASP A C 1
ATOM 1960 O O . ASP A 1 251 ? 41.802 32.708 17.830 1.00 39.81 251 ASP A O 1
ATOM 1964 N N . ARG A 1 252 ? 41.593 30.502 18.219 1.00 36.34 252 ARG A N 1
ATOM 1965 C CA . ARG A 1 252 ? 41.840 30.393 19.674 1.00 36.34 252 ARG A CA 1
ATOM 1966 C C . ARG A 1 252 ? 41.343 29.073 20.257 1.00 36.34 252 ARG A C 1
ATOM 1968 O O . ARG A 1 252 ? 40.156 28.794 20.392 1.00 36.34 252 ARG A O 1
ATOM 1975 N N . SER A 1 253 ? 42.338 28.296 20.650 1.00 36.69 253 SER A N 1
ATOM 1976 C CA . SER A 1 253 ? 42.314 27.163 21.559 1.00 36.69 253 SER A CA 1
ATOM 1977 C C . SER A 1 253 ? 41.885 27.530 22.986 1.00 36.69 253 SER A C 1
ATOM 1979 O O . SER A 1 253 ? 42.361 28.526 23.525 1.00 36.69 253 SER A O 1
ATOM 1981 N N . GLY A 1 254 ? 41.164 26.605 23.627 1.00 32.66 254 GLY A N 1
ATOM 1982 C CA . GLY A 1 254 ? 41.494 26.103 24.967 1.00 32.66 254 GLY A CA 1
ATOM 1983 C C . GLY A 1 254 ? 40.972 26.874 26.184 1.00 32.66 254 GLY A C 1
ATOM 1984 O O . GLY A 1 254 ? 41.275 28.045 26.375 1.00 32.66 254 GLY A O 1
ATOM 1985 N N . GLY A 1 255 ? 40.285 26.157 27.080 1.00 29.83 255 GLY A N 1
ATOM 1986 C CA . GLY A 1 255 ? 40.057 26.622 28.449 1.00 29.83 255 GLY A CA 1
ATOM 1987 C C . GLY A 1 255 ? 38.998 25.836 29.218 1.00 29.83 255 GLY A C 1
ATOM 1988 O O . GLY A 1 255 ? 37.879 26.307 29.373 1.00 29.83 255 GLY A O 1
ATOM 1989 N N . SER A 1 256 ? 39.356 24.654 29.722 1.00 34.78 256 SER A N 1
ATOM 1990 C CA . SER A 1 256 ? 38.621 23.973 30.796 1.00 34.78 256 SER A CA 1
ATOM 1991 C C . SER A 1 256 ? 38.962 24.613 32.150 1.00 34.78 256 SER A C 1
ATOM 1993 O O . SER A 1 256 ? 40.141 24.771 32.459 1.00 34.78 256 SER A O 1
ATOM 1995 N N . GLY A 1 257 ? 37.957 24.922 32.973 1.00 30.42 257 GLY A N 1
ATOM 1996 C CA . GLY A 1 257 ? 38.109 25.369 34.367 1.00 30.42 257 GLY A CA 1
ATOM 1997 C C . GLY A 1 257 ? 36.775 25.808 34.996 1.00 30.42 257 GLY A C 1
ATOM 1998 O O . GLY A 1 257 ? 35.873 26.151 34.246 1.00 30.42 257 GLY A O 1
ATOM 1999 N N . PRO A 1 258 ? 36.596 25.738 36.328 1.00 41.28 258 PRO A N 1
ATOM 2000 C CA . PRO A 1 258 ? 35.496 24.982 36.937 1.00 41.28 258 PRO A CA 1
ATOM 2001 C C . PRO A 1 258 ? 34.420 25.818 37.660 1.00 41.28 258 PRO A C 1
ATOM 2003 O O . PRO A 1 258 ? 34.690 26.923 38.104 1.00 41.28 258 PRO A O 1
ATOM 2006 N N . GLY A 1 259 ? 33.248 25.195 37.850 1.00 32.03 259 GLY A N 1
ATOM 2007 C CA . GLY A 1 259 ? 32.371 25.317 39.026 1.00 32.03 259 GLY A CA 1
ATOM 2008 C C . GLY A 1 259 ? 31.696 26.660 39.319 1.00 32.03 259 GLY A C 1
ATOM 2009 O O . GLY A 1 259 ? 32.326 27.544 39.873 1.00 32.03 259 GLY A O 1
ATOM 2010 N N . ASP A 1 260 ? 30.379 26.728 39.111 1.00 32.81 260 ASP A N 1
ATOM 2011 C CA . ASP A 1 260 ? 29.452 27.205 40.148 1.00 32.81 260 ASP A CA 1
ATOM 2012 C C . ASP A 1 260 ? 28.025 26.733 39.825 1.00 32.81 260 ASP A C 1
ATOM 2014 O O . ASP A 1 260 ? 27.566 26.817 38.683 1.00 32.81 260 ASP A O 1
ATOM 2018 N N . ALA A 1 261 ? 27.349 26.167 40.818 1.00 37.28 261 ALA A N 1
ATOM 2019 C CA . ALA A 1 261 ? 25.956 25.751 40.729 1.00 37.28 261 ALA A CA 1
ATOM 2020 C C . ALA A 1 261 ? 25.076 26.871 41.292 1.00 37.28 261 ALA A C 1
ATOM 2022 O O . ALA A 1 261 ? 25.435 27.485 42.294 1.00 37.28 261 ALA A O 1
ATOM 2023 N N . PRO A 1 262 ? 23.856 27.042 40.765 1.00 45.69 262 PRO A N 1
ATOM 2024 C CA . PRO A 1 262 ? 22.759 27.120 41.715 1.00 45.69 262 PRO A CA 1
ATOM 2025 C C . PRO A 1 262 ? 21.577 26.206 41.388 1.00 45.69 262 PRO A C 1
ATOM 2027 O O . PRO A 1 262 ? 21.205 25.931 40.250 1.00 45.69 262 PRO A O 1
ATOM 2030 N N . GLU A 1 263 ? 21.022 25.749 42.501 1.00 37.72 263 GLU A N 1
ATOM 2031 C CA . GLU A 1 263 ? 19.783 25.033 42.747 1.00 37.72 263 GLU A CA 1
ATOM 2032 C C . GLU A 1 263 ? 18.524 25.595 42.042 1.00 37.72 263 GLU A C 1
ATOM 2034 O O . GLU A 1 263 ? 18.338 26.802 41.931 1.00 37.72 263 GLU A O 1
ATOM 2039 N N . ARG A 1 264 ? 17.586 24.664 41.785 1.00 39.28 264 ARG A N 1
ATOM 2040 C CA . ARG A 1 264 ? 16.109 24.806 41.721 1.00 39.28 264 ARG A CA 1
ATOM 2041 C C . ARG A 1 264 ? 15.479 25.476 40.486 1.00 39.28 264 ARG A C 1
ATOM 2043 O O . ARG A 1 264 ? 15.420 26.690 40.354 1.00 39.28 264 ARG A O 1
ATOM 2050 N N . GLY A 1 265 ? 14.795 24.650 39.689 1.00 33.81 265 GLY A N 1
ATOM 2051 C CA . GLY A 1 265 ? 13.738 25.073 38.763 1.00 33.81 265 GLY A CA 1
ATOM 2052 C C . GLY A 1 265 ? 13.036 23.865 38.143 1.00 33.81 265 GLY A C 1
ATOM 2053 O O . GLY A 1 265 ? 13.645 23.129 37.376 1.00 33.81 265 GLY A O 1
ATOM 2054 N N . GLY A 1 266 ? 11.786 23.619 38.541 1.00 35.69 266 GLY A N 1
ATOM 2055 C CA . GLY A 1 266 ? 11.008 22.423 38.213 1.00 35.69 266 GLY A CA 1
ATOM 2056 C C . GLY A 1 266 ? 10.733 22.220 36.721 1.00 35.69 266 GLY A C 1
ATOM 2057 O O . GLY A 1 266 ? 10.540 23.160 35.953 1.00 35.69 266 GLY A O 1
ATOM 2058 N N . LEU A 1 267 ? 10.685 20.947 36.333 1.00 40.28 267 LEU A N 1
ATOM 2059 C CA . LEU A 1 267 ? 10.318 20.479 35.005 1.00 40.28 267 LEU A CA 1
ATOM 2060 C C . LEU A 1 267 ? 8.795 20.613 34.818 1.00 40.28 267 LEU A C 1
ATOM 2062 O O . LEU A 1 267 ? 8.039 19.686 35.104 1.00 40.28 267 LEU A O 1
ATOM 2066 N N . GLU A 1 268 ? 8.329 21.779 34.368 1.00 46.31 268 GLU A N 1
ATOM 2067 C CA . GLU A 1 268 ? 6.946 21.947 33.915 1.00 46.31 268 GLU A CA 1
ATOM 2068 C C . GLU A 1 268 ? 6.726 21.183 32.603 1.00 46.31 268 GLU A C 1
ATOM 2070 O O . GLU A 1 268 ? 7.193 21.557 31.523 1.00 46.31 268 GLU A O 1
ATOM 2075 N N . VAL A 1 269 ? 5.963 20.097 32.707 1.00 47.03 269 VAL A N 1
ATOM 2076 C CA . VAL A 1 269 ? 5.352 19.393 31.581 1.00 47.03 269 VAL A CA 1
ATOM 2077 C C . VAL A 1 269 ? 4.395 20.361 30.881 1.00 47.03 269 VAL A C 1
ATOM 2079 O O . VAL A 1 269 ? 3.298 20.638 31.365 1.00 47.03 269 VAL A O 1
ATOM 2082 N N . ARG A 1 270 ? 4.800 20.888 29.722 1.00 49.44 270 ARG A N 1
ATOM 2083 C CA . ARG A 1 270 ? 3.910 21.652 28.839 1.00 49.44 270 ARG A CA 1
ATOM 2084 C C . ARG A 1 270 ? 2.774 20.751 28.348 1.00 49.44 270 ARG A C 1
ATOM 2086 O O . ARG A 1 270 ? 2.965 19.914 27.469 1.00 49.44 270 ARG A O 1
ATOM 2093 N N . LYS A 1 271 ? 1.584 20.950 28.911 1.00 48.25 271 LYS A N 1
ATOM 2094 C CA . LYS A 1 271 ? 0.317 20.378 28.438 1.00 48.25 271 LYS A CA 1
ATOM 2095 C C . LYS A 1 271 ? 0.010 20.956 27.040 1.00 48.25 271 LYS A C 1
ATOM 2097 O O . LYS A 1 271 ? 0.024 22.182 26.906 1.00 48.25 271 LYS A O 1
ATOM 2102 N N . PRO A 1 272 ? -0.232 20.144 25.994 1.00 55.75 272 PRO A N 1
ATOM 2103 C CA . PRO A 1 272 ? -0.632 20.679 24.694 1.00 55.75 272 PRO A CA 1
ATOM 2104 C C . PRO A 1 272 ? -2.020 21.344 24.792 1.00 55.75 272 PRO A C 1
ATOM 2106 O O . PRO A 1 272 ? -2.845 20.902 25.599 1.00 55.75 272 PRO A O 1
ATOM 2109 N N . PRO A 1 273 ? -2.293 22.408 24.010 1.00 54.75 273 PRO A N 1
ATOM 2110 C CA . PRO A 1 273 ? -3.588 23.081 24.034 1.00 54.75 273 PRO A CA 1
ATOM 2111 C C . PRO A 1 273 ? -4.706 22.152 23.521 1.00 54.75 273 PRO A C 1
ATOM 2113 O O . PRO A 1 273 ? -4.447 21.309 22.658 1.00 54.75 273 PRO A O 1
ATOM 2116 N N . PRO A 1 274 ? -5.949 22.295 24.024 1.00 53.44 274 PRO A N 1
ATOM 2117 C CA . PRO A 1 274 ? -7.080 21.502 23.553 1.00 53.44 274 PRO A CA 1
ATOM 2118 C C . PRO A 1 274 ? -7.409 21.835 22.086 1.00 53.44 274 PRO A C 1
ATOM 2120 O O . PRO A 1 274 ? -7.256 22.991 21.676 1.00 53.44 274 PRO A O 1
ATOM 2123 N N . PRO A 1 275 ? -7.869 20.855 21.285 1.00 46.09 275 PRO A N 1
ATOM 2124 C CA . PRO A 1 275 ? -8.265 21.110 19.908 1.00 46.09 275 PRO A CA 1
ATOM 2125 C C . PRO A 1 275 ? -9.465 22.063 19.891 1.00 46.09 275 PRO A C 1
ATOM 2127 O O . PRO A 1 275 ? -10.491 21.809 20.520 1.00 46.09 275 PRO A O 1
ATOM 2130 N N . SER A 1 276 ? -9.318 23.176 19.173 1.00 43.56 276 SER A N 1
ATOM 2131 C CA . SER A 1 276 ? -10.388 24.128 18.884 1.00 43.56 276 SER A CA 1
ATOM 2132 C C . SER A 1 276 ? -11.581 23.398 18.263 1.00 43.56 276 SER A C 1
ATOM 2134 O O . SER A 1 276 ? -11.451 22.821 17.180 1.00 43.56 276 SER A O 1
ATOM 2136 N N . GLY A 1 277 ? -12.724 23.422 18.951 1.00 40.25 277 GLY A N 1
ATOM 2137 C CA . GLY A 1 277 ? -13.982 22.882 18.451 1.00 40.25 277 GLY A CA 1
ATOM 2138 C C . GLY A 1 277 ? -14.412 23.611 17.183 1.00 40.25 277 GLY A C 1
ATOM 2139 O O . GLY A 1 277 ? -14.568 24.830 17.187 1.00 40.25 277 GLY A O 1
ATOM 2140 N N . LYS A 1 278 ? -14.583 22.858 16.097 1.00 38.91 278 LYS A N 1
ATOM 2141 C CA . LYS A 1 278 ? -15.332 23.315 14.928 1.00 38.91 278 LYS A CA 1
ATOM 2142 C C . LYS A 1 278 ? -16.815 23.148 15.250 1.00 38.91 278 LYS A C 1
ATOM 2144 O O . LYS A 1 278 ? -17.226 22.077 15.697 1.00 38.91 278 LYS A O 1
ATOM 2149 N N . SER A 1 279 ? -17.575 24.226 15.104 1.00 39.25 279 SER A N 1
ATOM 2150 C CA . SER A 1 279 ? -19.026 24.257 15.266 1.00 39.25 279 SER A CA 1
ATOM 2151 C C . SER A 1 279 ? -19.708 23.340 14.249 1.00 39.25 279 SER A C 1
ATOM 2153 O O . SER A 1 279 ? -19.209 23.124 13.146 1.00 39.25 279 SER A O 1
ATOM 2155 N N . SER A 1 280 ? -20.867 22.819 14.641 1.00 51.06 280 SER A N 1
ATOM 2156 C CA . SER A 1 280 ? -21.749 21.933 13.873 1.00 51.06 280 SER A CA 1
ATOM 2157 C C . SER A 1 280 ? -22.215 22.495 12.524 1.00 51.06 280 SER A C 1
ATOM 2159 O O . SER A 1 280 ? -22.683 21.727 11.691 1.00 51.06 280 SER A O 1
ATOM 2161 N N . ASP A 1 281 ? -22.051 23.795 12.288 1.00 44.25 281 ASP A N 1
ATOM 2162 C CA . ASP A 1 281 ? -22.596 24.483 11.113 1.00 44.25 281 ASP A CA 1
ATOM 2163 C C . ASP A 1 281 ? -21.739 24.307 9.841 1.00 44.25 281 ASP A C 1
ATOM 2165 O O . ASP A 1 281 ? -22.224 24.532 8.736 1.00 44.25 281 ASP A O 1
ATOM 2169 N N . ASP A 1 282 ? -20.489 23.838 9.956 1.00 45.19 282 ASP A N 1
ATOM 2170 C CA . ASP A 1 282 ? -19.612 23.577 8.796 1.00 45.19 282 ASP A CA 1
ATOM 2171 C C . ASP A 1 282 ? -19.848 22.196 8.141 1.00 45.19 282 ASP A C 1
ATOM 2173 O O . ASP A 1 282 ? -19.268 21.894 7.095 1.00 45.19 282 ASP A O 1
ATOM 2177 N N . LEU A 1 283 ? -20.682 21.330 8.734 1.00 46.78 283 LEU A N 1
ATOM 2178 C CA . LEU A 1 283 ? -20.915 19.962 8.244 1.00 46.78 283 LEU A CA 1
ATOM 2179 C C . LEU A 1 283 ? -22.096 19.834 7.268 1.00 46.78 283 LEU A C 1
ATOM 2181 O O . LEU A 1 283 ? -22.213 18.805 6.601 1.00 46.78 283 LEU A O 1
ATOM 2185 N N . GLU A 1 284 ? -22.939 20.858 7.112 1.00 45.50 284 GLU A N 1
ATOM 2186 C CA . GLU A 1 284 ? -24.131 20.769 6.251 1.00 45.50 284 GLU A CA 1
ATOM 2187 C C . GLU A 1 284 ? -23.910 21.169 4.779 1.00 45.50 284 GLU A C 1
ATOM 2189 O O . GLU A 1 284 ? -24.781 20.915 3.948 1.00 45.50 284 GLU A O 1
ATOM 2194 N N . LEU A 1 285 ? -22.735 21.686 4.390 1.00 42.62 285 LEU A N 1
ATOM 2195 C CA . LEU A 1 285 ? -22.468 22.127 3.005 1.00 42.62 285 LEU A CA 1
ATOM 2196 C C . LEU A 1 285 ? -21.519 21.209 2.209 1.00 42.62 285 LEU A C 1
ATOM 2198 O O . LEU A 1 285 ? -20.757 21.667 1.361 1.00 42.62 285 LEU A O 1
ATOM 2202 N N . SER A 1 286 ? -21.557 19.897 2.459 1.00 43.16 286 SER A N 1
ATOM 2203 C CA . SER A 1 286 ? -20.776 18.902 1.691 1.00 43.16 286 SER A CA 1
ATOM 2204 C C . SER A 1 286 ? -21.604 17.731 1.152 1.00 43.16 286 SER A C 1
ATOM 2206 O O . SER A 1 286 ? -21.069 16.678 0.803 1.00 43.16 286 SER A O 1
ATOM 2208 N N . LYS A 1 287 ? -22.921 17.915 1.012 1.00 42.84 287 LYS A N 1
ATOM 2209 C CA . LYS A 1 287 ? -23.770 16.972 0.279 1.00 42.84 287 LYS A CA 1
ATOM 2210 C C . LYS A 1 287 ? -23.572 17.198 -1.226 1.00 42.84 287 LYS A C 1
ATOM 2212 O O . LYS A 1 287 ? -24.236 18.032 -1.835 1.00 42.84 287 LYS A O 1
ATOM 2217 N N . VAL A 1 288 ? -22.611 16.491 -1.815 1.00 44.91 288 VAL A N 1
ATOM 2218 C CA . VAL A 1 288 ? -22.441 16.421 -3.273 1.00 44.91 288 VAL A CA 1
ATOM 2219 C C . VAL A 1 288 ? -23.678 15.714 -3.852 1.00 44.91 288 VAL A C 1
ATOM 2221 O O . VAL A 1 288 ? -23.966 14.601 -3.410 1.00 44.91 288 VAL A O 1
ATOM 2224 N N . PRO A 1 289 ? -24.447 16.320 -4.777 1.00 45.78 289 PRO A N 1
ATOM 2225 C CA . PRO A 1 289 ? -25.516 15.609 -5.472 1.00 45.78 289 PRO A CA 1
ATOM 2226 C C . PRO A 1 289 ? -24.912 14.539 -6.393 1.00 45.78 289 PRO A C 1
ATOM 2228 O O . PRO A 1 289 ? -23.886 14.783 -7.028 1.00 45.78 289 PRO A O 1
ATOM 2231 N N . ASP A 1 290 ? -25.545 13.365 -6.433 1.00 43.38 290 ASP A N 1
ATOM 2232 C CA . ASP A 1 290 ? -25.122 12.180 -7.188 1.00 43.38 290 ASP A CA 1
ATOM 2233 C C . ASP A 1 290 ? -24.595 12.520 -8.593 1.00 43.38 290 ASP A C 1
ATOM 2235 O O . ASP A 1 290 ? -25.312 13.042 -9.451 1.00 43.38 290 ASP A O 1
ATOM 2239 N N . ALA A 1 291 ? -23.312 12.226 -8.823 1.00 47.06 291 ALA A N 1
ATOM 2240 C CA . ALA A 1 291 ? -22.632 12.497 -10.079 1.00 47.06 291 ALA A CA 1
ATOM 2241 C C . ALA A 1 291 ? -22.865 11.363 -11.092 1.00 47.06 291 ALA A C 1
ATOM 2243 O O . ALA A 1 291 ? -22.483 10.213 -10.886 1.00 47.06 291 ALA A O 1
ATOM 2244 N N . ASN A 1 292 ? -23.479 11.747 -12.208 1.00 52.22 292 ASN A N 1
ATOM 2245 C CA . ASN A 1 292 ? -23.608 11.021 -13.470 1.00 52.22 292 ASN A CA 1
ATOM 2246 C C . ASN A 1 292 ? -22.233 10.465 -13.936 1.00 52.22 292 ASN A C 1
ATOM 2248 O O . ASN A 1 292 ? -21.275 11.242 -13.968 1.00 52.22 292 ASN A O 1
ATOM 2252 N N . PRO A 1 293 ? -22.089 9.172 -14.302 1.00 55.00 293 PRO A N 1
ATOM 2253 C CA . PRO A 1 293 ? -20.783 8.522 -14.509 1.00 55.00 293 PRO A CA 1
ATOM 2254 C C . PRO A 1 293 ? -19.975 8.964 -15.749 1.00 55.00 293 PRO A C 1
ATOM 2256 O O . PRO A 1 293 ? -18.945 8.358 -16.028 1.00 55.00 293 PRO A O 1
ATOM 2259 N N . ASP A 1 294 ? -20.391 10.006 -16.474 1.00 51.91 294 ASP A N 1
ATOM 2260 C CA . ASP A 1 294 ? -19.820 10.380 -17.781 1.00 51.91 294 ASP A CA 1
ATOM 2261 C C . ASP A 1 294 ? -19.056 11.724 -17.792 1.00 51.91 294 ASP A C 1
ATOM 2263 O O . ASP A 1 294 ? -18.835 12.325 -18.843 1.00 51.91 294 ASP A O 1
ATOM 2267 N N . VAL A 1 295 ? -18.633 12.230 -16.624 1.00 52.00 295 VAL A N 1
ATOM 2268 C CA . VAL A 1 295 ? -17.829 13.466 -16.527 1.00 52.00 295 VAL A CA 1
ATOM 2269 C C . VAL A 1 295 ? -16.427 13.150 -15.990 1.00 52.00 295 VAL A C 1
ATOM 2271 O O . VAL A 1 295 ? -16.307 12.695 -14.850 1.00 52.00 295 VAL A O 1
ATOM 2274 N N . PRO A 1 296 ? -15.344 13.399 -16.753 1.00 53.00 296 PRO A N 1
ATOM 2275 C CA . PRO A 1 296 ? -13.989 13.213 -16.248 1.00 53.00 296 PRO A CA 1
ATOM 2276 C C . PRO A 1 296 ? -13.710 14.188 -15.094 1.00 53.00 296 PRO A C 1
ATOM 2278 O O . PRO A 1 296 ? -13.963 15.389 -15.199 1.00 53.00 296 PRO A O 1
ATOM 2281 N N . GLY A 1 297 ? -13.197 13.652 -13.982 1.00 52.31 297 GLY A N 1
ATOM 2282 C CA . GLY A 1 297 ? -12.885 14.413 -12.770 1.00 52.31 297 GLY A CA 1
ATOM 2283 C C . GLY A 1 297 ? -11.856 15.535 -12.998 1.00 52.31 297 GLY A C 1
ATOM 2284 O O . GLY A 1 297 ? -11.085 15.489 -13.961 1.00 52.31 297 GLY A O 1
ATOM 2285 N N . PRO A 1 298 ? -11.823 16.555 -12.121 1.00 56.91 298 PRO A N 1
ATOM 2286 C CA . PRO A 1 298 ? -10.994 17.736 -12.324 1.00 56.91 298 PRO A CA 1
ATOM 2287 C C . PRO A 1 298 ? -9.504 17.379 -12.302 1.00 56.91 298 PRO A C 1
ATOM 2289 O O . PRO A 1 298 ? -9.008 16.725 -11.382 1.00 56.91 298 PRO A O 1
ATOM 2292 N N . VAL A 1 299 ? -8.777 17.839 -13.322 1.00 56.34 299 VAL A N 1
ATOM 2293 C CA . VAL A 1 299 ? -7.324 17.685 -13.436 1.00 56.34 299 VAL A CA 1
ATOM 2294 C C . VAL A 1 299 ? -6.659 18.591 -12.399 1.00 56.34 299 VAL A C 1
ATOM 2296 O O . VAL A 1 299 ? -6.539 19.799 -12.597 1.00 56.34 299 VAL A O 1
ATOM 2299 N N . VAL A 1 300 ? -6.241 18.018 -11.270 1.00 52.44 300 VAL A N 1
ATOM 2300 C CA . VAL A 1 300 ? -5.533 18.762 -10.220 1.00 52.44 300 VAL A CA 1
ATOM 2301 C C . VAL A 1 300 ? -4.082 18.970 -10.652 1.00 52.44 300 VAL A C 1
ATOM 2303 O O . VAL A 1 300 ? -3.298 18.022 -10.735 1.00 52.44 300 VAL A O 1
ATOM 2306 N N . ASN A 1 301 ? -3.716 20.221 -10.937 1.00 59.12 301 ASN A N 1
ATOM 2307 C CA . ASN A 1 301 ? -2.361 20.586 -11.333 1.00 59.12 301 ASN A CA 1
ATOM 2308 C C . ASN A 1 301 ? -1.405 20.488 -10.125 1.00 59.12 301 ASN A C 1
ATOM 2310 O O . ASN A 1 301 ? -1.589 21.192 -9.131 1.00 59.12 301 ASN A O 1
ATOM 2314 N N . PRO A 1 302 ? -0.306 19.714 -10.197 1.00 58.62 302 PRO A N 1
ATOM 2315 C CA . PRO A 1 302 ? 0.622 19.517 -9.074 1.00 58.62 302 PRO A CA 1
ATOM 2316 C C . PRO A 1 302 ? 1.410 20.780 -8.663 1.00 58.62 302 PRO A C 1
ATOM 2318 O O . PRO A 1 302 ? 2.217 20.735 -7.734 1.00 58.62 302 PRO A O 1
ATOM 2321 N N . ASN A 1 303 ? 1.181 21.913 -9.334 1.00 59.62 303 ASN A N 1
ATOM 2322 C CA . ASN A 1 303 ? 1.863 23.185 -9.108 1.00 59.62 303 ASN A CA 1
ATOM 2323 C C . ASN A 1 303 ? 1.136 24.114 -8.109 1.00 59.62 303 ASN A C 1
ATOM 2325 O O . ASN A 1 303 ? 1.715 25.112 -7.690 1.00 59.62 303 ASN A O 1
ATOM 2329 N N . GLU A 1 304 ? -0.083 23.778 -7.669 1.00 60.38 304 GLU A N 1
ATOM 2330 C CA . GLU A 1 304 ? -0.841 24.550 -6.660 1.00 60.38 304 GLU A CA 1
ATOM 2331 C C . GLU A 1 304 ? -0.277 24.432 -5.235 1.00 60.38 304 GLU A C 1
ATOM 2333 O O . GLU A 1 304 ? -0.652 25.188 -4.344 1.00 60.38 304 GLU A O 1
ATOM 2338 N N . ARG A 1 305 ? 0.674 23.519 -5.000 1.00 58.94 305 ARG A N 1
ATOM 2339 C CA . ARG A 1 305 ? 1.335 23.335 -3.694 1.00 58.94 305 ARG A CA 1
ATOM 2340 C C . ARG A 1 305 ? 2.558 24.237 -3.478 1.00 58.94 305 ARG A C 1
ATOM 2342 O O . ARG A 1 305 ? 3.330 24.001 -2.550 1.00 58.94 305 ARG A O 1
ATOM 2349 N N . ARG A 1 306 ? 2.783 25.238 -4.334 1.00 67.88 306 ARG A N 1
ATOM 2350 C CA . ARG A 1 306 ? 3.863 26.223 -4.169 1.00 67.88 306 ARG A CA 1
ATOM 2351 C C . ARG A 1 306 ? 3.278 27.534 -3.656 1.00 67.88 306 ARG A C 1
ATOM 2353 O O . ARG A 1 306 ? 2.352 28.072 -4.250 1.00 67.88 306 ARG A O 1
ATOM 2360 N N . ASN A 1 307 ? 3.832 28.050 -2.560 1.00 73.88 307 ASN A N 1
ATOM 2361 C CA . ASN A 1 307 ? 3.435 29.348 -2.017 1.00 73.88 307 ASN A CA 1
ATOM 2362 C C . ASN A 1 307 ? 3.644 30.429 -3.087 1.00 73.88 307 ASN A C 1
ATOM 2364 O O . ASN A 1 307 ? 4.754 30.578 -3.604 1.00 73.88 307 ASN A O 1
ATOM 2368 N N . THR A 1 308 ? 2.586 31.169 -3.422 1.00 81.62 308 THR A N 1
ATOM 2369 C CA . THR A 1 308 ? 2.664 32.285 -4.369 1.00 81.62 308 THR A CA 1
ATOM 2370 C C . THR A 1 308 ? 3.546 33.397 -3.799 1.00 81.62 308 THR A C 1
ATOM 2372 O O . THR A 1 308 ? 3.680 33.548 -2.581 1.00 81.62 308 THR A O 1
ATOM 2375 N N . VAL A 1 309 ? 4.169 34.189 -4.674 1.00 80.56 309 VAL A N 1
ATOM 2376 C CA . VAL A 1 309 ? 5.052 35.301 -4.271 1.00 80.56 309 VAL A CA 1
ATOM 2377 C C . VAL A 1 309 ? 4.317 36.285 -3.346 1.00 80.56 309 VAL A C 1
ATOM 2379 O O . VAL A 1 309 ? 4.902 36.786 -2.384 1.00 80.56 309 VAL A O 1
ATOM 2382 N N . ASP A 1 310 ? 3.012 36.457 -3.560 1.00 85.25 310 ASP A N 1
ATOM 2383 C CA . ASP A 1 310 ? 2.133 37.294 -2.739 1.00 85.25 310 ASP A CA 1
ATOM 2384 C C . ASP A 1 310 ? 1.898 36.722 -1.334 1.00 85.25 310 ASP A C 1
ATOM 2386 O O . ASP A 1 310 ? 1.877 37.459 -0.348 1.00 85.25 310 ASP A O 1
ATOM 2390 N N . ALA A 1 311 ? 1.794 35.396 -1.199 1.00 86.00 311 ALA A N 1
ATOM 2391 C CA . ALA A 1 311 ? 1.684 34.757 0.111 1.00 86.00 311 ALA A CA 1
ATOM 2392 C C . ALA A 1 311 ? 2.969 34.948 0.938 1.00 86.00 311 ALA A C 1
ATOM 2394 O O . ALA A 1 311 ? 2.915 35.183 2.149 1.00 86.00 311 ALA A O 1
ATOM 2395 N N . VAL A 1 312 ? 4.132 34.902 0.280 1.00 86.81 312 VAL A N 1
ATOM 2396 C CA . VAL A 1 312 ? 5.439 35.115 0.920 1.00 86.81 312 VAL A CA 1
ATOM 2397 C C . VAL A 1 312 ? 5.633 36.583 1.322 1.00 86.81 312 VAL A C 1
ATOM 2399 O O . VAL A 1 312 ? 6.130 36.859 2.418 1.00 86.81 312 VAL A O 1
ATOM 2402 N N . SER A 1 313 ? 5.212 37.538 0.487 1.00 90.62 313 SER A N 1
ATOM 2403 C CA . SER A 1 313 ? 5.305 38.970 0.800 1.00 90.62 313 SER A CA 1
ATOM 2404 C C . SER A 1 313 ? 4.362 39.370 1.944 1.00 90.62 313 SER A C 1
ATOM 2406 O O . SER A 1 313 ? 4.794 40.051 2.881 1.00 90.62 313 SER A O 1
ATOM 2408 N N . ALA A 1 314 ? 3.129 38.852 1.955 1.00 94.19 314 ALA A N 1
ATOM 2409 C CA . ALA A 1 314 ? 2.170 39.055 3.040 1.00 94.19 314 ALA A CA 1
ATOM 2410 C C . ALA A 1 314 ? 2.670 38.469 4.373 1.00 94.19 314 ALA A C 1
ATOM 2412 O O . ALA A 1 314 ? 2.541 39.099 5.427 1.00 94.19 314 ALA A O 1
ATOM 2413 N N . ALA A 1 315 ? 3.300 37.288 4.347 1.00 92.94 315 ALA A N 1
ATOM 2414 C CA . ALA A 1 315 ? 3.917 36.698 5.535 1.00 92.94 315 ALA A CA 1
ATOM 2415 C C . ALA A 1 315 ? 5.064 37.568 6.081 1.00 92.94 315 ALA A C 1
ATOM 2417 O O . ALA A 1 315 ? 5.173 37.769 7.295 1.00 92.94 315 ALA A O 1
ATOM 2418 N N . LYS A 1 316 ? 5.882 38.143 5.190 1.00 93.31 316 LYS A N 1
ATOM 2419 C CA . LYS A 1 316 ? 6.987 39.036 5.561 1.00 93.31 316 LYS A CA 1
ATOM 2420 C C . LYS A 1 316 ? 6.490 40.345 6.185 1.00 93.31 316 LYS A C 1
ATOM 2422 O O . LYS A 1 316 ? 7.062 40.786 7.178 1.00 93.31 316 LYS A O 1
ATOM 2427 N N . GLN A 1 317 ? 5.405 40.929 5.675 1.00 93.81 317 GLN A N 1
ATOM 2428 C CA . GLN A 1 317 ? 4.788 42.124 6.271 1.00 93.81 317 GLN A CA 1
ATOM 2429 C C . GLN A 1 317 ? 4.238 41.848 7.675 1.00 93.81 317 GLN A C 1
ATOM 2431 O O . GLN A 1 317 ? 4.582 42.558 8.616 1.00 93.81 317 GLN A O 1
ATOM 2436 N N . ARG A 1 318 ? 3.503 40.742 7.859 1.00 94.06 318 ARG A N 1
ATOM 2437 C CA . ARG A 1 318 ? 2.989 40.334 9.182 1.00 94.06 318 ARG A CA 1
ATOM 2438 C C . ARG A 1 318 ? 4.100 40.130 10.212 1.00 94.06 318 ARG A C 1
ATOM 2440 O O . ARG A 1 318 ? 3.900 40.390 11.398 1.00 94.06 318 ARG A O 1
ATOM 2447 N N . TYR A 1 319 ? 5.257 39.635 9.776 1.00 94.56 319 TYR A N 1
ATOM 2448 C CA . TYR A 1 319 ? 6.427 39.495 10.637 1.00 94.56 319 TYR A CA 1
ATOM 2449 C C . TYR A 1 319 ? 6.994 40.860 11.052 1.00 94.56 319 TYR A C 1
ATOM 2451 O O . TYR A 1 319 ? 7.231 41.083 12.239 1.00 94.56 319 TYR A O 1
ATOM 2459 N N . LEU A 1 320 ? 7.151 41.790 10.105 1.00 96.38 320 LEU A N 1
ATOM 2460 C CA . LEU A 1 320 ? 7.637 43.143 10.394 1.00 96.38 320 LEU A CA 1
ATOM 2461 C C . LEU A 1 320 ? 6.682 43.916 11.306 1.00 96.38 320 LEU A C 1
ATOM 2463 O O . LEU A 1 320 ? 7.138 44.585 12.227 1.00 96.38 320 LEU A O 1
ATOM 2467 N N . ASP A 1 321 ? 5.373 43.776 11.117 1.00 94.19 321 ASP A N 1
ATOM 2468 C CA . ASP A 1 321 ? 4.383 44.439 11.968 1.00 94.19 321 ASP A CA 1
ATOM 2469 C C . ASP A 1 321 ? 4.370 43.870 13.385 1.00 94.19 321 ASP A C 1
ATOM 2471 O O . ASP A 1 321 ? 4.233 44.615 14.352 1.00 94.19 321 ASP A O 1
ATOM 2475 N N . ARG A 1 322 ? 4.571 42.555 13.537 1.00 94.44 322 ARG A N 1
ATOM 2476 C CA . ARG A 1 322 ? 4.731 41.932 14.857 1.00 94.44 322 ARG A CA 1
ATOM 2477 C C . ARG A 1 322 ? 6.004 42.410 15.547 1.00 94.44 322 ARG A C 1
ATOM 2479 O O . ARG A 1 322 ? 5.975 42.657 16.746 1.00 94.44 322 ARG A O 1
ATOM 2486 N N . LYS A 1 323 ? 7.092 42.563 14.791 1.00 94.81 323 LYS A N 1
ATOM 2487 C CA . LYS A 1 323 ? 8.362 43.080 15.304 1.00 94.81 323 LYS A CA 1
ATOM 2488 C C . LYS A 1 323 ? 8.231 44.536 15.757 1.00 94.81 323 LYS A C 1
ATOM 2490 O O . LYS A 1 323 ? 8.602 44.840 16.879 1.00 94.81 323 LYS A O 1
ATOM 2495 N N . ARG A 1 324 ? 7.601 45.395 14.950 1.00 92.56 324 ARG A N 1
ATOM 2496 C CA . ARG A 1 324 ? 7.299 46.785 15.333 1.00 92.56 324 ARG A CA 1
ATOM 2497 C C . ARG A 1 324 ? 6.428 46.851 16.584 1.00 92.56 324 ARG A C 1
ATOM 2499 O O . ARG A 1 324 ? 6.736 47.608 17.489 1.00 92.56 324 ARG A O 1
ATOM 2506 N N . LYS A 1 325 ? 5.381 46.020 16.666 1.00 87.44 325 LYS A N 1
ATOM 2507 C CA . LYS A 1 325 ? 4.511 45.948 17.852 1.00 87.44 325 LYS A CA 1
ATOM 2508 C C . LYS A 1 325 ? 5.250 45.488 19.111 1.00 87.44 325 LYS A C 1
ATOM 2510 O O . LYS A 1 325 ? 4.924 45.966 20.188 1.00 87.44 325 LYS A O 1
ATOM 2515 N N . ALA A 1 326 ? 6.222 44.585 18.973 1.00 83.50 326 ALA A N 1
ATOM 2516 C CA . ALA A 1 326 ? 7.067 44.130 20.075 1.00 83.50 326 ALA A CA 1
ATOM 2517 C C . ALA A 1 326 ? 8.128 45.163 20.494 1.00 83.50 326 ALA A C 1
ATOM 2519 O O . ALA A 1 326 ? 8.592 45.111 21.620 1.00 83.50 326 ALA A O 1
ATOM 2520 N N . GLU A 1 327 ? 8.515 46.082 19.606 1.00 76.50 327 GLU A N 1
ATOM 2521 C CA . GLU A 1 327 ? 9.428 47.192 19.921 1.00 76.50 327 GLU A CA 1
ATOM 2522 C C . GLU A 1 327 ? 8.698 48.387 20.561 1.00 76.50 327 GLU A C 1
ATOM 2524 O O . GLU A 1 327 ? 9.319 49.198 21.240 1.00 76.50 327 GLU A O 1
ATOM 2529 N N . THR A 1 328 ? 7.383 48.507 20.349 1.00 74.00 328 THR A N 1
ATOM 2530 C CA . THR A 1 328 ? 6.539 49.563 20.937 1.00 74.00 328 THR A CA 1
ATOM 2531 C C . THR A 1 328 ? 5.831 49.159 22.235 1.00 74.00 328 THR A C 1
ATOM 2533 O O . THR A 1 328 ? 5.108 49.983 22.792 1.00 74.00 328 THR A O 1
ATOM 2536 N N . SER A 1 329 ? 5.969 47.904 22.671 1.00 55.91 329 SER A N 1
ATOM 2537 C CA . SER A 1 329 ? 5.376 47.358 23.901 1.00 55.91 329 SER A CA 1
ATOM 2538 C C . SER A 1 329 ? 6.449 47.050 24.930 1.00 55.91 329 SER A C 1
ATOM 2540 O O . SER A 1 329 ? 6.057 47.011 26.116 1.00 55.91 329 SER A O 1
#

pLDDT: mean 70.97, std 21.99, range [28.45, 96.88]

Sequence (329 aa):
RGAATHRSRGNVEVLRQQAAAARDLKARQLHSSALAEDPSIFDYDGHFDAFQDSRKKKVDAADAERTERKSRYITTLMAKQKEREREEDIIYERRLLKEREKEDHLFGDKDKFVTAAYRAKLQEDAKWIKEEALQEAREANDDVTKKGGDFMSGFYHNLMNRNAAMGAEAVGTQGERKAPEPSTTAADRGRTTGQQTDVAADQVKEQAEDEGRKRRMAVEDEKTKAAGRAAAASRAGAKSGAGSEARAQDDRSGGSGPGDAPERGGLEVRKPPPPSGKSSDDLELSKVPDANPDVPGPVVNPNERRNTVDAVSAAKQRYLDRKRKAETS

Foldseek 3Di:
DPPVVVVVVVVVVVVVVVVVVVVVVVVVVVVVVQCVVPVCSPVPVVVVVVVVVVVVVVVVVVVVVVVVCDDPPPVVVVVVVVVVVVVVVVVVVVVVVVVCVVCCVVDVPDDDDDDPVVVVVVVVVVVVVVVVVVVVVVCVVLDLVVCPPCSVVVVVCCCVPVVPVPPDRDPDDPPDDDDDDDDDDDDDDDDDDDDDDDPVVVVVVVVVVVVVVVVVVVVVVVVVVVVVVVVVVVVVPPDDDDDDDDDDDDDDDDDDDDDDDDDDDDDDDDDDDDDDDDDPPVPPPPPDPDDDPPDDDDDDDPPVPDQDPVNVVVVVVVVVVVVVVVVVD

Organism: NCBI:txid81844

Secondary structure (DSSP, 8-state):
--HHHHHHHHHHHHHHHHHHHHHHHHHHHHHHHHHHH-TTTT-HHHHHHHHHHHHHHHHHHHHHHHHHS--TTHHHHHHHHHHHHHHHHHHHHHHHHHHHHHHHHHHTTS-----HHHHHHHHHHHHHHHHHHHHHHHHHHH-HHHHGGGHHHHHHHHHHHH-TTTT------------PPP--------------SHHHHHHHHHHHHHHHHHHHHHHHHHHHHHHHHHHHHHHTTS--------------------------------PPPPPPPPPGGGSSS-------TTSPPP---TTTTSPPHHHHHHHHHHHHHHHHHHH--

Radius of gyration: 44.11 Å; chains: 1; bounding box: 87×108×131 Å

InterPro domains:
  IPR018612 Nuclear speckle splicing regulatory protein 1, N-terminal [PF09745] (28-147)